Protein AF-0000000079299103 (afdb_homodimer)

Secondary structure (DSSP, 8-state):
----EEEEE----SSS-HHHHHHHHHHHHHHHHTT-EEEE--B-SHHHHHHHHHHHHTT-EEEEEEEGGGTTTSPBP-SSSEEEEESSHHHHHHHHHHT-SEEEE-S--HHHHHHHHHHHHHHHHT-TT-TT--EEEE-GGGTTHHHHHHHHHHHHTTSS-GGGGGG-EEESSHHHHHHHT-/----EEEEE----SSS-HHHHHHHHHHHHHHHHTT-EEEE--B-SHHHHHHHHHHHHTT-EEEEEEEGGGTTTSPBP-SSSEEEEESSHHHHHHHHHHT-SEEEE-S--HHHHHHHHHHHHHHHHT-TT-TT--EEEE-GGGTTHHHHHHHHHHHHTTSS-GGGGGG-EEESSHHHHHHHH-

pLDDT: mean 95.98, std 4.84, range [62.5, 98.94]

Structure (mmCIF, N/CA/C/O backbone):
data_AF-0000000079299103-model_v1
#
loop_
_entity.id
_entity.type
_entity.pdbx_description
1 polymer 'Family Rossman fold protein'
#
loop_
_atom_site.group_PDB
_atom_site.id
_atom_site.type_symbol
_atom_site.label_atom_id
_atom_site.label_alt_id
_atom_site.label_comp_id
_atom_site.label_asym_id
_atom_site.label_entity_id
_atom_site.label_seq_id
_atom_site.pdbx_PDB_ins_code
_atom_site.Cartn_x
_atom_site.Cartn_y
_atom_site.Cartn_z
_atom_site.occupancy
_atom_site.B_iso_or_equiv
_atom_site.auth_seq_id
_atom_site.auth_comp_id
_atom_site.auth_asym_id
_atom_site.auth_atom_id
_atom_site.pdbx_PDB_model_num
ATOM 1 N N . MET A 1 1 ? 16.078 -24.312 -10.008 1 62.5 1 MET A N 1
ATOM 2 C CA . MET A 1 1 ? 15.211 -23.172 -10.258 1 62.5 1 MET A CA 1
ATOM 3 C C . MET A 1 1 ? 15.539 -22.016 -9.312 1 62.5 1 MET A C 1
ATOM 5 O O . MET A 1 1 ? 15.672 -22.219 -8.109 1 62.5 1 MET A O 1
ATOM 9 N N . SER A 1 2 ? 15.711 -20.797 -9.961 1 78.25 2 SER A N 1
ATOM 10 C CA . SER A 1 2 ? 16.328 -19.75 -9.164 1 78.25 2 SER A CA 1
ATOM 11 C C . SER A 1 2 ? 15.398 -19.281 -8.055 1 78.25 2 SER A C 1
ATOM 13 O O . SER A 1 2 ? 15.828 -19.078 -6.918 1 78.25 2 SER A O 1
ATOM 15 N N . TYR A 1 3 ? 13.992 -19.297 -8.414 1 92.31 3 TYR A N 1
ATOM 16 C CA . TYR A 1 3 ? 13.016 -18.922 -7.395 1 92.31 3 TYR A CA 1
ATOM 17 C C . TYR A 1 3 ? 12 -20.031 -7.168 1 92.31 3 TYR A C 1
ATOM 19 O O . TYR A 1 3 ? 11.195 -20.328 -8.055 1 92.31 3 TYR A O 1
ATOM 27 N N . HIS A 1 4 ? 11.992 -20.641 -6.07 1 96.81 4 HIS A N 1
ATOM 28 C CA . HIS A 1 4 ? 11.148 -21.797 -5.797 1 96.81 4 HIS A CA 1
ATOM 29 C C . HIS A 1 4 ? 9.859 -21.375 -5.098 1 96.81 4 HIS A C 1
ATOM 31 O O . HIS A 1 4 ? 8.773 -21.828 -5.469 1 96.81 4 HIS A O 1
ATOM 37 N N . ASN A 1 5 ? 9.867 -20.578 -4.035 1 98.31 5 ASN A N 1
ATOM 38 C CA . ASN A 1 5 ? 8.695 -20.078 -3.33 1 98.31 5 ASN A CA 1
ATOM 39 C C . ASN A 1 5 ? 8.18 -18.781 -3.955 1 98.31 5 ASN A C 1
ATOM 41 O O . ASN A 1 5 ? 8.773 -17.719 -3.771 1 98.31 5 ASN A O 1
ATOM 45 N N . ILE A 1 6 ? 7.031 -18.875 -4.66 1 98.69 6 ILE A N 1
ATOM 46 C CA . ILE A 1 6 ? 6.488 -17.734 -5.387 1 98.69 6 ILE A CA 1
ATOM 47 C C . ILE A 1 6 ? 5.285 -17.156 -4.637 1 98.69 6 ILE A C 1
ATOM 49 O O . ILE A 1 6 ? 4.277 -17.844 -4.453 1 98.69 6 ILE A O 1
ATOM 53 N N . CYS A 1 7 ? 5.418 -15.953 -4.219 1 98.88 7 CYS A N 1
ATOM 54 C CA . CYS A 1 7 ? 4.297 -15.25 -3.613 1 98.88 7 CYS A CA 1
ATOM 55 C C . CYS A 1 7 ? 3.447 -14.555 -4.676 1 98.88 7 CYS A C 1
ATOM 57 O O . CYS A 1 7 ? 3.969 -13.812 -5.5 1 98.88 7 CYS A O 1
ATOM 59 N N . VAL A 1 8 ? 2.188 -14.812 -4.645 1 98.88 8 VAL A N 1
ATOM 60 C CA . VAL A 1 8 ? 1.305 -14.188 -5.629 1 98.88 8 VAL A CA 1
ATOM 61 C C . VAL A 1 8 ? 0.31 -13.273 -4.922 1 98.88 8 VAL A C 1
ATOM 63 O O . VAL A 1 8 ? -0.369 -13.688 -3.98 1 98.88 8 VAL A O 1
ATOM 66 N N . PHE A 1 9 ? 0.267 -12.039 -5.34 1 98.88 9 PHE A N 1
ATOM 67 C CA . PHE A 1 9 ? -0.767 -11.078 -4.973 1 98.88 9 PHE A CA 1
ATOM 68 C C . PHE A 1 9 ? -1.744 -10.867 -6.121 1 98.88 9 PHE A C 1
ATOM 70 O O . PHE A 1 9 ? -1.333 -10.586 -7.25 1 98.88 9 PHE A O 1
ATOM 77 N N . CYS A 1 10 ? -3.031 -11.016 -5.836 1 98.75 10 CYS A N 1
ATOM 78 C CA . CYS A 1 10 ? -4.02 -10.836 -6.895 1 98.75 10 CYS A CA 1
ATOM 79 C C . CYS A 1 10 ? -5.406 -10.594 -6.312 1 98.75 10 CYS A C 1
ATOM 81 O O . CYS A 1 10 ? -5.582 -10.602 -5.094 1 98.75 10 CYS A O 1
ATOM 83 N N . GLY A 1 11 ? -6.332 -10.336 -7.219 1 97.94 11 GLY A N 1
ATOM 84 C CA . GLY A 1 11 ? -7.648 -9.891 -6.793 1 97.94 11 GLY A CA 1
ATOM 85 C C . GLY A 1 11 ? -8.5 -11.008 -6.211 1 97.94 11 GLY A C 1
ATOM 86 O O . GLY A 1 11 ? -8.43 -12.148 -6.672 1 97.94 11 GLY A O 1
ATOM 87 N N . ALA A 1 12 ? -9.422 -10.625 -5.355 1 95.75 12 ALA A N 1
ATOM 88 C CA . ALA A 1 12 ? -10.344 -11.562 -4.719 1 95.75 12 ALA A CA 1
ATOM 89 C C . ALA A 1 12 ? -11.727 -11.492 -5.367 1 95.75 12 ALA A C 1
ATOM 91 O O . ALA A 1 12 ? -12.578 -12.352 -5.121 1 95.75 12 ALA A O 1
ATOM 92 N N . SER A 1 13 ? -11.93 -10.547 -6.211 1 96.38 13 SER A N 1
ATOM 93 C CA . SER A 1 13 ? -13.258 -10.312 -6.77 1 96.38 13 SER A CA 1
ATOM 94 C C . SER A 1 13 ? -13.672 -11.445 -7.703 1 96.38 13 SER A C 1
ATOM 96 O O . SER A 1 13 ? -12.867 -11.922 -8.508 1 96.38 13 SER A O 1
ATOM 98 N N . GLU A 1 14 ? -14.898 -11.812 -7.641 1 96.38 14 GLU A N 1
ATOM 99 C CA . GLU A 1 14 ? -15.461 -12.844 -8.508 1 96.38 14 GLU A CA 1
ATOM 100 C C . GLU A 1 14 ? -16.141 -12.227 -9.727 1 96.38 14 GLU A C 1
ATOM 102 O O . GLU A 1 14 ? -16.531 -12.945 -10.648 1 96.38 14 GLU A O 1
ATOM 107 N N . LEU A 1 15 ? -16.25 -10.945 -9.766 1 97.75 15 LEU A N 1
ATOM 108 C CA . LEU A 1 15 ? -17.062 -10.25 -10.75 1 97.75 15 LEU A CA 1
ATOM 109 C C . LEU A 1 15 ? -16.234 -9.828 -11.961 1 97.75 15 LEU A C 1
ATOM 111 O O . LEU A 1 15 ? -16.766 -9.234 -12.898 1 97.75 15 LEU A O 1
ATOM 115 N N . VAL A 1 16 ? -15.008 -10.219 -11.938 1 98.31 16 VAL A N 1
ATOM 116 C CA . VAL A 1 16 ? -14.086 -9.727 -12.953 1 98.31 16 VAL A CA 1
ATOM 117 C C . VAL A 1 16 ? -14.281 -10.5 -14.25 1 98.31 16 VAL A C 1
ATOM 119 O O . VAL A 1 16 ? -14.891 -11.57 -14.258 1 98.31 16 VAL A O 1
ATOM 122 N N . ASP A 1 17 ? -13.812 -9.961 -15.344 1 98.19 17 ASP A N 1
ATOM 123 C CA . ASP A 1 17 ? -13.898 -10.578 -16.672 1 98.19 17 ASP A CA 1
ATOM 124 C C . ASP A 1 17 ? -13.188 -11.93 -16.688 1 98.19 17 ASP A C 1
ATOM 126 O O . ASP A 1 17 ? -12.18 -12.117 -16.016 1 98.19 17 ASP A O 1
ATOM 130 N N . ASN A 1 18 ? -13.648 -12.844 -17.531 1 98.25 18 ASN A N 1
ATOM 131 C CA . ASN A 1 18 ? -13.102 -14.195 -17.641 1 98.25 18 ASN A CA 1
ATOM 132 C C . ASN A 1 18 ? -11.641 -14.18 -18.062 1 98.25 18 ASN A C 1
ATOM 134 O O . ASN A 1 18 ? -10.867 -15.062 -17.688 1 98.25 18 ASN A O 1
ATOM 138 N N . LYS A 1 19 ? -11.258 -13.18 -18.75 1 98.12 19 LYS A N 1
ATOM 139 C CA . LYS A 1 19 ? -9.875 -13.117 -19.219 1 98.12 19 LYS A CA 1
ATOM 140 C C . LYS A 1 19 ? -8.906 -13.078 -18.031 1 98.12 19 LYS A C 1
ATOM 142 O O . LYS A 1 19 ? -7.816 -13.656 -18.109 1 98.12 19 LYS A O 1
ATOM 147 N N . TYR A 1 20 ? -9.328 -12.398 -16.984 1 98.56 20 TYR A N 1
ATOM 148 C CA . TYR A 1 20 ? -8.477 -12.352 -15.797 1 98.56 20 TYR A CA 1
ATOM 149 C C . TYR A 1 20 ? -8.461 -13.695 -15.078 1 98.56 20 TYR A C 1
ATOM 151 O O . TYR A 1 20 ? -7.434 -14.117 -14.555 1 98.56 20 TYR A O 1
ATOM 159 N N . LYS A 1 21 ? -9.594 -14.32 -15.078 1 98.5 21 LYS A N 1
ATOM 160 C CA . LYS A 1 21 ? -9.703 -15.641 -14.477 1 98.5 21 LYS A CA 1
ATOM 161 C C . LYS A 1 21 ? -8.828 -16.656 -15.211 1 98.5 21 LYS A C 1
ATOM 163 O O . LYS A 1 21 ? -8.117 -17.438 -14.578 1 98.5 21 LYS A O 1
ATOM 168 N N . GLU A 1 22 ? -8.945 -16.594 -16.469 1 98.5 22 GLU A N 1
ATOM 169 C CA . GLU A 1 22 ? -8.125 -17.469 -17.297 1 98.5 22 GLU A CA 1
ATOM 170 C C . GLU A 1 22 ? -6.641 -17.203 -17.078 1 98.5 22 GLU A C 1
ATOM 172 O O . GLU A 1 22 ? -5.836 -18.141 -17.047 1 98.5 22 GLU A O 1
ATOM 177 N N . LEU A 1 23 ? -6.297 -15.977 -16.938 1 98.44 23 LEU A N 1
ATOM 178 C CA . LEU A 1 23 ? -4.918 -15.586 -16.672 1 98.44 23 LEU A CA 1
ATOM 179 C C . LEU A 1 23 ? -4.426 -16.219 -15.367 1 98.44 23 LEU A C 1
ATOM 181 O O . LEU A 1 23 ? -3.332 -16.781 -15.32 1 98.44 23 LEU A O 1
ATOM 185 N N . ALA A 1 24 ? -5.184 -16.078 -14.336 1 98.62 24 ALA A N 1
ATOM 186 C CA . ALA A 1 24 ? -4.824 -16.641 -13.039 1 98.62 24 ALA A CA 1
ATOM 187 C C . ALA A 1 24 ? -4.684 -18.156 -13.117 1 98.62 24 ALA A C 1
ATOM 189 O O . ALA A 1 24 ? -3.752 -18.734 -12.547 1 98.62 24 ALA A O 1
ATOM 190 N N . ALA A 1 25 ? -5.617 -18.797 -13.812 1 98.75 25 ALA A N 1
ATOM 191 C CA . ALA A 1 25 ? -5.57 -20.25 -13.977 1 98.75 25 ALA A CA 1
ATOM 192 C C . ALA A 1 25 ? -4.297 -20.672 -14.703 1 98.75 25 ALA A C 1
ATOM 194 O O . ALA A 1 25 ? -3.623 -21.609 -14.281 1 98.75 25 ALA A O 1
ATOM 195 N N . LYS A 1 26 ? -4.031 -19.984 -15.742 1 98.69 26 LYS A N 1
ATOM 196 C CA . LYS A 1 26 ? -2.85 -20.312 -16.531 1 98.69 26 LYS A CA 1
ATOM 197 C C . LYS A 1 26 ? -1.575 -20.156 -15.711 1 98.69 26 LYS A C 1
ATOM 199 O O . LYS A 1 26 ? -0.669 -20.984 -15.797 1 98.69 26 LYS A O 1
ATOM 204 N N . PHE A 1 27 ? -1.453 -19.062 -14.977 1 98.62 27 PHE A N 1
ATOM 205 C CA . PHE A 1 27 ? -0.26 -18.875 -14.164 1 98.62 27 PHE A CA 1
ATOM 206 C C . PHE A 1 27 ? -0.16 -19.938 -13.086 1 98.62 27 PHE A C 1
ATOM 208 O O . PHE A 1 27 ? 0.927 -20.453 -12.812 1 98.62 27 PHE A O 1
ATOM 215 N N . GLY A 1 28 ? -1.302 -20.234 -12.398 1 98.5 28 GLY A N 1
ATOM 216 C CA . GLY A 1 28 ? -1.312 -21.328 -11.453 1 98.5 28 GLY A CA 1
ATOM 217 C C . GLY A 1 28 ? -0.814 -22.641 -12.047 1 98.5 28 GLY A C 1
ATOM 218 O O . GLY A 1 28 ? -0.013 -23.344 -11.43 1 98.5 28 GLY A O 1
ATOM 219 N N . GLU A 1 29 ? -1.28 -22.953 -13.242 1 98.62 29 GLU A N 1
ATOM 220 C CA . GLU A 1 29 ? -0.842 -24.141 -13.953 1 98.62 29 GLU A CA 1
ATOM 221 C C . GLU A 1 29 ? 0.671 -24.141 -14.148 1 98.62 29 GLU A C 1
ATOM 223 O O . GLU A 1 29 ? 1.329 -25.172 -13.953 1 98.62 29 GLU A O 1
ATOM 228 N N . GLU A 1 30 ? 1.189 -23.016 -14.531 1 98 30 GLU A N 1
ATOM 229 C CA . GLU A 1 30 ? 2.625 -22.906 -14.773 1 98 30 GLU A CA 1
ATOM 230 C C . GLU A 1 30 ? 3.42 -23.109 -13.492 1 98 30 GLU A C 1
ATOM 232 O O . GLU A 1 30 ? 4.504 -23.703 -13.508 1 98 30 GLU A O 1
ATOM 237 N N . ILE A 1 31 ? 2.928 -22.594 -12.375 1 97.44 31 ILE A N 1
ATOM 238 C CA . ILE A 1 31 ? 3.58 -22.828 -11.094 1 97.44 31 ILE A CA 1
ATOM 239 C C . ILE A 1 31 ? 3.676 -24.328 -10.82 1 97.44 31 ILE A C 1
ATOM 241 O O . ILE A 1 31 ? 4.734 -24.828 -10.43 1 97.44 31 ILE A O 1
ATOM 245 N N . GLY A 1 32 ? 2.578 -25.031 -11.023 1 97.06 32 GLY A N 1
ATOM 246 C CA . GLY A 1 32 ? 2.557 -26.469 -10.836 1 97.06 32 GLY A CA 1
ATOM 247 C C . GLY A 1 32 ? 3.486 -27.203 -11.773 1 97.06 32 GLY A C 1
ATOM 248 O O . GLY A 1 32 ? 4.273 -28.047 -11.336 1 97.06 32 GLY A O 1
ATOM 249 N N . LYS A 1 33 ? 3.438 -26.844 -13 1 96.25 33 LYS A N 1
ATOM 250 C CA . LYS A 1 33 ? 4.227 -27.516 -14.031 1 96.25 33 LYS A CA 1
ATOM 251 C C . LYS A 1 33 ? 5.723 -27.359 -13.766 1 96.25 33 LYS A C 1
ATOM 253 O O . LYS A 1 33 ? 6.512 -28.25 -14.109 1 96.25 33 LYS A O 1
ATOM 258 N N . THR A 1 34 ? 6.082 -26.281 -13.141 1 95.19 34 THR A N 1
ATOM 259 C CA . THR A 1 34 ? 7.492 -26.016 -12.883 1 95.19 34 THR A CA 1
ATOM 260 C C . THR A 1 34 ? 7.879 -26.469 -11.477 1 95.19 34 THR A C 1
ATOM 262 O O . THR A 1 34 ? 8.977 -26.156 -11 1 95.19 34 THR A O 1
ATOM 265 N N . LYS A 1 35 ? 6.926 -27.125 -10.727 1 93.94 35 LYS A N 1
ATOM 266 C CA . LYS A 1 35 ? 7.137 -27.719 -9.406 1 93.94 35 LYS A CA 1
ATOM 267 C C . LYS A 1 35 ? 7.531 -26.656 -8.383 1 93.94 35 LYS A C 1
ATOM 269 O O . LYS A 1 35 ? 8.406 -26.891 -7.551 1 93.94 35 LYS A O 1
ATOM 274 N N . ARG A 1 36 ? 7.004 -25.547 -8.57 1 97.12 36 ARG A N 1
ATOM 275 C CA . ARG A 1 36 ? 7.215 -24.453 -7.613 1 97.12 36 ARG A CA 1
ATOM 276 C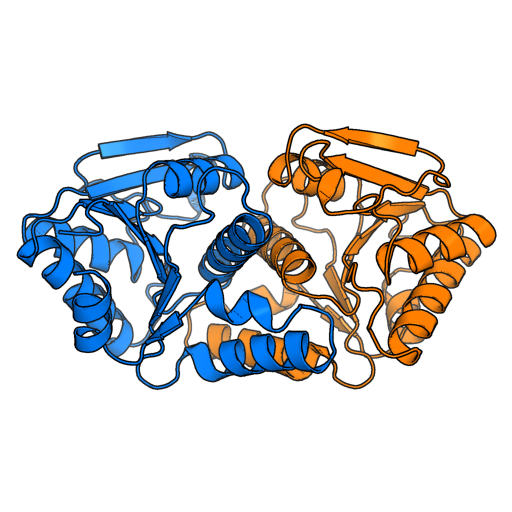 C . ARG A 1 36 ? 6.16 -24.484 -6.512 1 97.12 36 ARG A C 1
ATOM 278 O O . ARG A 1 36 ? 5.184 -25.234 -6.598 1 97.12 36 ARG A O 1
ATOM 285 N N . HIS A 1 37 ? 6.504 -23.703 -5.484 1 98.38 37 HIS A N 1
ATOM 286 C CA . HIS A 1 37 ? 5.637 -23.562 -4.316 1 98.38 37 HIS A CA 1
ATOM 287 C C . HIS A 1 37 ? 4.91 -22.219 -4.324 1 98.38 37 HIS A C 1
ATOM 289 O O . HIS A 1 37 ? 5.543 -21.172 -4.41 1 98.38 37 HIS A O 1
ATOM 295 N N . LEU A 1 38 ? 3.564 -22.328 -4.312 1 98.62 38 LEU A N 1
ATOM 296 C CA . LEU A 1 38 ? 2.764 -21.109 -4.285 1 98.62 38 LEU A CA 1
ATOM 297 C C . LEU A 1 38 ? 2.527 -20.641 -2.85 1 98.62 38 LEU A C 1
ATOM 299 O O . LEU A 1 38 ? 2.049 -21.422 -2.016 1 98.62 38 LEU A O 1
ATOM 303 N N . ILE A 1 39 ? 2.865 -19.422 -2.539 1 98.81 39 ILE A N 1
ATOM 304 C CA . ILE A 1 39 ? 2.527 -18.719 -1.309 1 98.81 39 ILE A CA 1
ATOM 305 C C . ILE A 1 39 ? 1.555 -17.578 -1.616 1 98.81 39 ILE A C 1
ATOM 307 O O . ILE A 1 39 ? 1.814 -16.75 -2.492 1 98.81 39 ILE A O 1
ATOM 311 N N . TYR A 1 40 ? 0.396 -17.547 -0.965 1 98.5 40 TYR A N 1
ATOM 312 C CA . TYR A 1 40 ? -0.569 -16.5 -1.23 1 98.5 40 TYR A CA 1
ATOM 313 C C . TYR A 1 40 ? -1.426 -16.219 -0.001 1 98.5 40 TYR A C 1
ATOM 315 O O . TYR A 1 40 ? -1.176 -16.766 1.074 1 98.5 40 TYR A O 1
ATOM 323 N N . GLY A 1 41 ? -2.371 -15.391 -0.161 1 97.12 41 GLY A N 1
ATOM 324 C CA . GLY A 1 41 ? -3.09 -14.867 0.991 1 97.12 41 GLY A CA 1
ATOM 325 C C . GLY A 1 41 ? -4.121 -15.836 1.54 1 97.12 41 GLY A C 1
ATOM 326 O O . GLY A 1 41 ? -4.754 -15.555 2.561 1 97.12 41 GLY A O 1
ATOM 327 N N . GLY A 1 42 ? -4.395 -16.875 0.867 1 97.19 42 GLY A N 1
ATOM 328 C CA . GLY A 1 42 ? -5.246 -17.938 1.405 1 97.19 42 GLY A CA 1
ATOM 329 C C . GLY A 1 42 ? -6.699 -17.797 0.987 1 97.19 42 GLY A C 1
ATOM 330 O O . GLY A 1 42 ? -7.527 -18.641 1.311 1 97.19 42 GLY A O 1
ATOM 331 N N . GLY A 1 43 ? -7.043 -16.781 0.306 1 95.25 43 GLY A N 1
ATOM 332 C CA . GLY A 1 43 ? -8.422 -16.562 -0.116 1 95.25 43 GLY A CA 1
ATOM 333 C C . GLY A 1 43 ? -8.883 -17.562 -1.162 1 95.25 43 GLY A C 1
ATOM 334 O O . GLY A 1 43 ? -8.109 -17.953 -2.039 1 95.25 43 GLY A O 1
ATOM 335 N N . GLY A 1 44 ? -10.164 -17.859 -1.083 1 95.56 44 GLY A N 1
ATOM 336 C CA . GLY A 1 44 ? -10.703 -18.859 -1.993 1 95.56 44 GLY A CA 1
ATOM 337 C C . GLY A 1 44 ? -11.539 -18.266 -3.105 1 95.56 44 GLY A C 1
ATOM 338 O O . GLY A 1 44 ? -12.078 -18.984 -3.945 1 95.56 44 GLY A O 1
ATOM 339 N N . SER A 1 45 ? -11.602 -17 -3.154 1 95.38 45 SER A N 1
ATOM 340 C CA . SER A 1 45 ? -12.445 -16.328 -4.137 1 95.38 45 SER A CA 1
ATOM 341 C C . SER A 1 45 ? -11.609 -15.633 -5.207 1 95.38 45 SER A C 1
ATOM 343 O O . SER A 1 45 ? -10.406 -15.414 -5.02 1 95.38 45 SER A O 1
ATOM 345 N N . GLY A 1 46 ? -12.234 -15.398 -6.379 1 97.12 46 GLY A N 1
ATOM 346 C CA . GLY A 1 46 ? -11.609 -14.609 -7.43 1 97.12 46 GLY A CA 1
ATOM 347 C C . GLY A 1 46 ? -10.344 -15.234 -7.973 1 97.12 46 GLY A C 1
ATOM 348 O O . GLY A 1 46 ? -10.258 -16.453 -8.102 1 97.12 46 GLY A O 1
ATOM 349 N N . LEU A 1 47 ? -9.422 -14.352 -8.336 1 98.38 47 LEU A N 1
ATOM 350 C CA . LEU A 1 47 ? -8.164 -14.844 -8.891 1 98.38 47 LEU A CA 1
ATOM 351 C C . LEU A 1 47 ? -7.371 -15.617 -7.844 1 98.38 47 LEU A C 1
ATOM 353 O O . LEU A 1 47 ? -6.66 -16.562 -8.18 1 98.38 47 LEU A O 1
ATOM 357 N N . MET A 1 48 ? -7.551 -15.227 -6.602 1 98 48 MET A N 1
ATOM 358 C CA . MET A 1 48 ? -6.852 -15.922 -5.527 1 98 48 MET A CA 1
ATOM 359 C C . MET A 1 48 ? -7.246 -17.391 -5.484 1 98 48 MET A C 1
ATOM 361 O O . MET A 1 48 ? -6.379 -18.266 -5.441 1 98 48 MET A O 1
ATOM 365 N N . GLY A 1 49 ? -8.562 -17.578 -5.488 1 97.75 49 GLY A N 1
ATOM 366 C CA . GLY A 1 49 ? -9.023 -18.953 -5.5 1 97.75 49 GLY A CA 1
ATOM 367 C C . GLY A 1 49 ? -8.609 -19.719 -6.75 1 97.75 49 GLY A C 1
ATOM 368 O O . GLY A 1 49 ? -8.211 -20.875 -6.672 1 97.75 49 GLY A O 1
ATOM 369 N N . ILE A 1 50 ? -8.625 -19.141 -7.828 1 98.25 50 ILE A N 1
ATOM 370 C CA . ILE A 1 50 ? -8.383 -19.766 -9.117 1 98.25 50 ILE A CA 1
ATOM 371 C C . ILE A 1 50 ? -6.906 -20.141 -9.242 1 98.25 50 ILE A C 1
ATOM 373 O O . ILE A 1 50 ? -6.566 -21.25 -9.648 1 98.25 50 ILE A O 1
ATOM 377 N N . VAL A 1 51 ? -6 -19.188 -8.898 1 98.56 51 VAL A N 1
ATOM 378 C CA . VAL A 1 51 ? -4.57 -19.438 -9.047 1 98.56 51 VAL A CA 1
ATOM 379 C C . VAL A 1 51 ? -4.148 -20.562 -8.102 1 98.56 51 VAL A C 1
ATOM 381 O O . VAL A 1 51 ? -3.348 -21.438 -8.469 1 98.56 51 VAL A O 1
ATOM 384 N N . SER A 1 52 ? -4.672 -20.562 -6.867 1 98.31 52 SER A N 1
ATOM 385 C CA . SER A 1 52 ? -4.309 -21.594 -5.902 1 98.31 52 SER A CA 1
ATOM 386 C C . SER A 1 52 ? -4.828 -22.953 -6.332 1 98.31 52 SER A C 1
ATOM 388 O O . SER A 1 52 ? -4.105 -23.953 -6.254 1 98.31 52 SER A O 1
ATOM 390 N N . LYS A 1 53 ? -6.055 -23.016 -6.777 1 97.94 53 LYS A N 1
ATOM 391 C CA . LYS A 1 53 ? -6.641 -24.266 -7.242 1 97.94 53 LYS A CA 1
ATOM 392 C C . LYS A 1 53 ? -5.871 -24.828 -8.438 1 97.94 53 LYS A C 1
ATOM 394 O O . LYS A 1 53 ? -5.531 -26.016 -8.461 1 97.94 53 LYS A O 1
ATOM 399 N N . SER A 1 54 ? -5.695 -23.969 -9.406 1 98.5 54 SER A N 1
ATOM 400 C CA . SER A 1 54 ? -4.992 -24.375 -10.617 1 98.5 54 SER A CA 1
ATOM 401 C C . SER A 1 54 ? -3.58 -24.859 -10.305 1 98.5 54 SER A C 1
ATOM 403 O O . SER A 1 54 ? -3.115 -25.859 -10.867 1 98.5 54 SER A O 1
ATOM 405 N N . ALA A 1 55 ? -2.889 -24.125 -9.438 1 98.44 55 ALA A N 1
ATOM 406 C CA . ALA A 1 55 ? -1.55 -24.547 -9.023 1 98.44 55 ALA A CA 1
ATOM 407 C C . ALA A 1 55 ? -1.575 -25.938 -8.391 1 98.44 55 ALA A C 1
ATOM 409 O O . ALA A 1 55 ? -0.792 -26.812 -8.758 1 98.44 55 ALA A O 1
ATOM 410 N N . LYS A 1 56 ? -2.453 -26.156 -7.52 1 97.75 56 LYS A N 1
ATOM 411 C CA . LYS A 1 56 ? -2.561 -27.422 -6.805 1 97.75 56 LYS A CA 1
ATOM 412 C C . LYS A 1 56 ? -2.871 -28.562 -7.766 1 97.75 56 LYS A C 1
ATOM 414 O O . LYS A 1 56 ? -2.219 -29.609 -7.727 1 97.75 56 LYS A O 1
ATOM 419 N N . GLU A 1 57 ? -3.803 -28.328 -8.539 1 97.69 57 GLU A N 1
ATOM 420 C CA . GLU A 1 57 ? -4.219 -29.344 -9.5 1 97.69 57 GLU A CA 1
ATOM 421 C C . GLU A 1 57 ? -3.084 -29.703 -10.461 1 97.69 57 GLU A C 1
ATOM 423 O O . GLU A 1 57 ? -3.059 -30.797 -11.031 1 97.69 57 GLU A O 1
ATOM 428 N N . SER A 1 58 ? -2.217 -28.766 -10.625 1 98.12 58 SER A N 1
ATOM 429 C CA . SER A 1 58 ? -1.11 -28.969 -11.555 1 98.12 58 SER A CA 1
ATOM 430 C C . SER A 1 58 ? 0.133 -29.484 -10.828 1 98.12 58 SER A C 1
ATOM 432 O O . SER A 1 58 ? 1.217 -29.547 -11.414 1 98.12 58 SER A O 1
ATOM 434 N N . GLY A 1 59 ? 0.027 -29.703 -9.492 1 97.12 59 GLY A N 1
ATOM 435 C CA . GLY A 1 59 ? 1.073 -30.438 -8.797 1 97.12 59 GLY A CA 1
ATOM 436 C C . GLY A 1 59 ? 1.884 -29.578 -7.855 1 97.12 59 GLY A C 1
ATOM 437 O O . GLY A 1 59 ? 2.838 -30.047 -7.234 1 97.12 59 GLY A O 1
ATOM 438 N N . ALA A 1 60 ? 1.536 -28.344 -7.711 1 98 60 ALA A N 1
ATOM 439 C CA . ALA A 1 60 ? 2.291 -27.453 -6.832 1 98 60 ALA A CA 1
ATOM 440 C C . ALA A 1 60 ? 1.88 -27.656 -5.375 1 98 60 ALA A C 1
ATOM 442 O O . ALA A 1 60 ? 0.73 -27.984 -5.086 1 98 60 ALA A O 1
ATOM 443 N N . ARG A 1 61 ? 2.857 -27.422 -4.492 1 98.19 61 ARG A N 1
ATOM 444 C CA . ARG A 1 61 ? 2.484 -27.156 -3.107 1 98.19 61 ARG A CA 1
ATOM 445 C C . ARG A 1 61 ? 1.922 -25.75 -2.947 1 98.19 61 ARG A C 1
ATOM 447 O O . ARG A 1 61 ? 2.434 -24.797 -3.545 1 98.19 61 ARG A O 1
ATOM 454 N N . VAL A 1 62 ? 0.861 -25.625 -2.135 1 98.56 62 VAL A N 1
ATOM 455 C CA . VAL A 1 62 ? 0.206 -24.344 -1.957 1 98.56 62 VAL A CA 1
ATOM 456 C C . VAL A 1 62 ? 0.096 -24.016 -0.468 1 98.56 62 VAL A C 1
ATOM 458 O O . VAL A 1 62 ? -0.434 -24.812 0.309 1 98.56 62 VAL A O 1
ATOM 461 N N . THR A 1 63 ? 0.64 -22.875 -0.062 1 98.69 63 THR A N 1
ATOM 462 C CA . THR A 1 63 ? 0.526 -22.344 1.295 1 98.69 63 THR A CA 1
ATOM 463 C C . THR A 1 63 ? -0.265 -21.047 1.306 1 98.69 63 THR A C 1
ATOM 465 O O . THR A 1 63 ? 0.076 -20.094 0.592 1 98.69 63 THR A O 1
ATOM 468 N N . GLY A 1 64 ? -1.325 -21.062 2.051 1 98.12 64 GLY A N 1
ATOM 469 C CA . GLY A 1 64 ? -2.094 -19.859 2.295 1 98.12 64 GLY A CA 1
ATOM 470 C C . GLY A 1 64 ? -1.848 -19.266 3.67 1 98.12 64 GLY A C 1
ATOM 471 O O . GLY A 1 64 ? -1.71 -19.984 4.652 1 98.12 64 GLY A O 1
ATOM 472 N N . ILE A 1 65 ? -1.711 -17.984 3.725 1 98 65 ILE A N 1
ATOM 473 C CA . ILE A 1 65 ? -1.597 -17.25 4.984 1 98 65 ILE A CA 1
ATOM 474 C C . ILE A 1 65 ? -2.83 -16.375 5.188 1 98 65 ILE A C 1
ATOM 476 O O . ILE A 1 65 ? -3.068 -15.445 4.422 1 98 65 ILE A O 1
ATOM 480 N N . PHE A 1 66 ? -3.539 -16.656 6.238 1 96.25 66 PHE A N 1
ATOM 481 C CA . PHE A 1 66 ? -4.879 -16.078 6.348 1 96.25 66 PHE A CA 1
ATOM 482 C C . PHE A 1 66 ? -5.09 -15.453 7.719 1 96.25 66 PHE A C 1
ATOM 484 O O . PHE A 1 66 ? -4.891 -16.109 8.742 1 96.25 66 PHE A O 1
ATOM 491 N N . PRO A 1 67 ? -5.461 -14.164 7.676 1 92.81 67 PRO A N 1
ATOM 492 C CA . PRO A 1 67 ? -5.852 -13.555 8.953 1 92.81 67 PRO A CA 1
ATOM 493 C C . PRO A 1 67 ? -7.293 -13.875 9.336 1 92.81 67 PRO A C 1
ATOM 495 O O . PRO A 1 67 ? -8.227 -13.523 8.609 1 92.81 67 PRO A O 1
ATOM 498 N N . LYS A 1 68 ? -7.539 -14.297 10.484 1 86.81 68 LYS A N 1
ATOM 499 C CA . LYS A 1 68 ? -8.867 -14.727 10.93 1 86.81 68 LYS A CA 1
ATOM 500 C C . LYS A 1 68 ? -9.828 -13.539 10.984 1 86.81 68 LYS A C 1
ATOM 502 O O . LYS A 1 68 ? -11.039 -13.711 10.789 1 86.81 68 LYS A O 1
ATOM 507 N N . ILE A 1 69 ? -9.344 -12.398 11.062 1 82.81 69 ILE A N 1
ATOM 508 C CA . ILE A 1 69 ? -10.164 -11.211 11.273 1 82.81 69 ILE A CA 1
ATOM 509 C C . ILE A 1 69 ? -10.922 -10.875 9.992 1 82.81 69 ILE A C 1
ATOM 511 O O . ILE A 1 69 ? -11.898 -10.125 10.023 1 82.81 69 ILE A O 1
ATOM 515 N N . ILE A 1 70 ? -10.477 -11.5 8.867 1 83.5 70 ILE A N 1
ATOM 516 C CA . ILE A 1 70 ? -11.141 -11.141 7.617 1 83.5 70 ILE A CA 1
ATOM 517 C C . ILE A 1 70 ? -12 -12.305 7.133 1 83.5 70 ILE A C 1
ATOM 519 O O . ILE A 1 70 ? -12.344 -12.383 5.953 1 83.5 70 ILE A O 1
ATOM 523 N N . GLU A 1 71 ? -12.32 -13.188 7.934 1 79.75 71 GLU A N 1
ATOM 524 C CA . GLU A 1 71 ? -13.062 -14.383 7.543 1 79.75 71 GLU A CA 1
ATOM 525 C C . GLU A 1 71 ? -14.461 -14.031 7.055 1 79.75 71 GLU A C 1
ATOM 527 O O . GLU A 1 71 ? -15.047 -14.758 6.25 1 79.75 71 GLU A O 1
ATOM 532 N N . LYS A 1 72 ? -15.016 -12.898 7.598 1 77.69 72 LYS A N 1
ATOM 533 C CA . LYS A 1 72 ? -16.359 -12.5 7.215 1 77.69 72 LYS A CA 1
ATOM 534 C C . LYS A 1 72 ? -16.375 -11.898 5.812 1 77.69 72 LYS A C 1
ATOM 536 O O . LYS A 1 72 ? -17.422 -11.883 5.148 1 77.69 72 LYS A O 1
ATOM 541 N N . VAL A 1 73 ? -15.234 -11.484 5.332 1 78.75 73 VAL A N 1
ATOM 542 C CA . VAL A 1 73 ? -15.18 -10.727 4.086 1 78.75 73 VAL A CA 1
ATOM 543 C C . VAL A 1 73 ? -14.547 -11.586 2.988 1 78.75 73 VAL A C 1
ATOM 545 O O . VAL A 1 73 ? -14.992 -11.555 1.838 1 78.75 73 VAL A O 1
ATOM 548 N N . GLU A 1 74 ? -13.516 -12.258 3.336 1 83.88 74 GLU A N 1
ATOM 549 C CA . GLU A 1 74 ? -12.797 -13.109 2.385 1 83.88 74 GLU A CA 1
ATOM 550 C C . GLU A 1 74 ? -13.031 -14.586 2.676 1 83.88 74 GLU A C 1
ATOM 552 O O . GLU A 1 74 ? -12.836 -15.039 3.805 1 83.88 74 GLU A O 1
ATOM 557 N N . LEU A 1 75 ? -13.391 -15.328 1.605 1 86.12 75 LEU A N 1
ATOM 558 C CA . LEU A 1 75 ? -13.617 -16.766 1.75 1 86.12 75 LEU A CA 1
ATOM 559 C C . LEU A 1 75 ? -12.297 -17.516 1.824 1 86.12 75 LEU A C 1
ATOM 561 O O . LEU A 1 75 ? -11.383 -17.25 1.037 1 86.12 75 LEU A O 1
ATOM 565 N N . LEU A 1 76 ? -12.25 -18.312 2.773 1 88.88 76 LEU A N 1
ATOM 566 C CA . LEU A 1 76 ? -11.07 -19.141 2.965 1 88.88 76 LEU A CA 1
ATOM 567 C C . LEU A 1 76 ? -11.031 -20.281 1.945 1 88.88 76 LEU A C 1
ATOM 569 O O . LEU A 1 76 ? -12.062 -20.875 1.631 1 88.88 76 LEU A O 1
ATOM 573 N N . SER A 1 77 ? -9.805 -20.469 1.448 1 87 77 SER A N 1
ATOM 574 C CA . SER A 1 77 ? -9.617 -21.641 0.617 1 87 77 SER A CA 1
ATOM 575 C C . SER A 1 77 ? -9.25 -22.859 1.461 1 87 77 SER A C 1
ATOM 577 O O . SER A 1 77 ? -8.188 -22.891 2.086 1 87 77 SER A O 1
ATOM 579 N N . TRP A 1 78 ? -10 -23.922 1.323 1 83.38 78 TRP A N 1
ATOM 580 C CA . TRP A 1 78 ? -9.75 -25.109 2.141 1 83.38 78 TRP A CA 1
ATOM 581 C C . TRP A 1 78 ? -9 -26.172 1.344 1 83.38 78 TRP A C 1
ATOM 583 O O . TRP A 1 78 ? -8.609 -27.203 1.89 1 83.38 78 TRP A O 1
ATOM 593 N N . GLU A 1 79 ? -8.742 -25.859 0.118 1 86.69 79 GLU A N 1
ATOM 594 C CA . GLU A 1 79 ? -8.078 -26.844 -0.733 1 86.69 79 GLU A CA 1
ATOM 595 C C . GLU A 1 79 ? -6.625 -26.469 -0.989 1 86.69 79 GLU A C 1
ATOM 597 O O . GLU A 1 79 ? -6.199 -26.359 -2.141 1 86.69 79 GLU A O 1
ATOM 602 N N . VAL A 1 80 ? -5.91 -26.188 0.078 1 94.81 80 VAL A N 1
ATOM 603 C CA . VAL A 1 80 ? -4.484 -25.875 -0.006 1 94.81 80 VAL A CA 1
ATOM 604 C C . VAL A 1 80 ? -3.691 -26.875 0.838 1 94.81 80 VAL A C 1
ATOM 606 O O . VAL A 1 80 ? -4.266 -27.609 1.631 1 94.81 80 VAL A O 1
ATOM 609 N N . ASP A 1 81 ? -2.445 -26.938 0.68 1 97.56 81 ASP A N 1
ATOM 610 C CA . ASP A 1 81 ? -1.606 -27.906 1.392 1 97.56 81 ASP A CA 1
ATOM 611 C C . ASP A 1 81 ? -1.332 -27.438 2.82 1 97.56 81 ASP A C 1
ATOM 613 O O . ASP A 1 81 ? -1.188 -28.266 3.729 1 97.56 81 ASP A O 1
ATOM 617 N N . GLU A 1 82 ? -1.139 -26.188 3.006 1 97.31 82 GLU A N 1
ATOM 618 C CA . GLU A 1 82 ? -0.886 -25.578 4.309 1 97.31 82 GLU A CA 1
ATOM 619 C C . GLU A 1 82 ? -1.625 -24.25 4.449 1 97.31 82 GLU A C 1
ATOM 621 O O . GLU A 1 82 ? -1.581 -23.422 3.551 1 97.31 82 GLU A O 1
ATOM 626 N N . LEU A 1 83 ? -2.326 -24.188 5.488 1 95.88 83 LEU A N 1
ATOM 627 C CA . LEU A 1 83 ? -2.988 -22.938 5.848 1 95.88 83 LEU A CA 1
ATOM 628 C C . LEU A 1 83 ? -2.445 -22.391 7.164 1 95.88 83 LEU A C 1
ATOM 630 O O . LEU A 1 83 ? -2.557 -23.047 8.203 1 95.88 83 LEU A O 1
ATOM 634 N N . ILE A 1 84 ? -1.853 -21.25 7.109 1 97.31 84 ILE A N 1
ATOM 635 C CA . ILE A 1 84 ? -1.281 -20.609 8.289 1 97.31 84 ILE A CA 1
ATOM 636 C C . ILE A 1 84 ? -2.178 -19.453 8.734 1 97.31 84 ILE A C 1
ATOM 638 O O . ILE A 1 84 ? -2.367 -18.484 8 1 97.31 84 ILE A O 1
ATOM 642 N N . PHE A 1 85 ? -2.68 -19.562 9.906 1 96.31 85 PHE A N 1
ATOM 643 C CA . PHE A 1 85 ? -3.508 -18.5 10.461 1 96.31 85 PHE A CA 1
ATOM 644 C C . PHE A 1 85 ? -2.65 -17.484 11.195 1 96.31 85 PHE A C 1
ATOM 646 O O . PHE A 1 85 ? -1.717 -17.844 11.914 1 96.31 85 PHE A O 1
ATOM 653 N N . VAL A 1 86 ? -2.947 -16.188 10.922 1 96.06 86 VAL A N 1
ATOM 654 C CA . VAL A 1 86 ? -2.227 -15.109 11.594 1 96.06 86 VAL A CA 1
ATOM 655 C C . VAL A 1 86 ? -3.221 -14.109 12.18 1 96.06 86 VAL A C 1
ATOM 657 O O . VAL A 1 86 ? -4.43 -14.227 11.969 1 96.06 86 VAL A O 1
ATOM 660 N N . ASP A 1 87 ? -2.729 -13.094 12.844 1 92 87 ASP A N 1
ATOM 661 C CA . ASP A 1 87 ? -3.58 -12.25 13.68 1 92 87 ASP A CA 1
ATOM 662 C C . ASP A 1 87 ? -4.215 -11.133 12.852 1 92 87 ASP A C 1
ATOM 664 O O . ASP A 1 87 ? -5.32 -10.68 13.156 1 92 87 ASP A O 1
ATOM 668 N N . ASN A 1 88 ? -3.459 -10.633 11.906 1 92.44 88 ASN A N 1
ATOM 669 C CA . ASN A 1 88 ? -3.941 -9.469 11.172 1 92.44 88 ASN A CA 1
ATOM 670 C C . ASN A 1 88 ? -3.287 -9.367 9.797 1 92.44 88 ASN A C 1
ATOM 672 O O . ASN A 1 88 ? -2.463 -10.203 9.43 1 92.44 88 ASN A O 1
ATOM 676 N N . LEU A 1 89 ? -3.707 -8.352 9.055 1 93.81 89 LEU A N 1
ATOM 677 C CA . LEU A 1 89 ? -3.27 -8.18 7.672 1 93.81 89 LEU A CA 1
ATOM 678 C C . LEU A 1 89 ? -1.781 -7.852 7.613 1 93.81 89 LEU A C 1
ATOM 680 O O . LEU A 1 89 ? -1.099 -8.219 6.652 1 93.81 89 LEU A O 1
ATOM 684 N N . PHE A 1 90 ? -1.268 -7.203 8.664 1 92.44 90 PHE A N 1
ATOM 685 C CA . PHE A 1 90 ? 0.143 -6.836 8.711 1 92.44 90 PHE A CA 1
ATOM 686 C C . PHE A 1 90 ? 1.021 -8.078 8.844 1 92.44 90 PHE A C 1
ATOM 688 O O . PHE A 1 90 ? 1.979 -8.242 8.086 1 92.44 90 PHE A O 1
ATOM 695 N N . ILE A 1 91 ? 0.663 -8.906 9.711 1 94.19 91 ILE A N 1
ATOM 696 C CA . ILE A 1 91 ? 1.417 -10.133 9.93 1 94.19 91 ILE A CA 1
ATOM 697 C C . ILE A 1 91 ? 1.258 -11.062 8.727 1 94.19 91 ILE A C 1
ATOM 699 O O . ILE A 1 91 ? 2.197 -11.758 8.344 1 94.19 91 ILE A O 1
ATOM 703 N N . ARG A 1 92 ? 0.087 -11.039 8.117 1 96.56 92 ARG A N 1
ATOM 704 C CA . ARG A 1 92 ? -0.111 -11.805 6.891 1 96.56 92 ARG A CA 1
ATOM 705 C C . ARG A 1 92 ? 0.927 -11.43 5.836 1 96.56 92 ARG A C 1
ATOM 707 O O . ARG A 1 92 ? 1.606 -12.305 5.293 1 96.56 92 ARG A O 1
ATOM 714 N N . LYS A 1 93 ? 1.05 -10.156 5.578 1 97.12 93 LYS A N 1
ATOM 715 C CA . LYS A 1 93 ? 2.006 -9.688 4.574 1 97.12 93 LYS A CA 1
ATOM 716 C C . LYS A 1 93 ? 3.436 -10.039 4.973 1 97.12 93 LYS A C 1
ATOM 718 O O . LYS A 1 93 ? 4.223 -10.508 4.145 1 97.12 93 LYS A O 1
ATOM 723 N N . GLU A 1 94 ? 3.715 -9.828 6.227 1 95.31 94 GLU A N 1
ATOM 724 C CA . GLU A 1 94 ? 5.059 -10.125 6.715 1 95.31 94 GLU A CA 1
ATOM 725 C C . GLU A 1 94 ? 5.414 -11.594 6.5 1 95.31 94 GLU A C 1
ATOM 727 O O . GLU A 1 94 ? 6.516 -11.914 6.051 1 95.31 94 GLU A O 1
ATOM 732 N N . ARG A 1 95 ? 4.504 -12.492 6.84 1 97.12 95 ARG A N 1
ATOM 733 C CA . ARG A 1 95 ? 4.73 -13.93 6.707 1 97.12 95 ARG A CA 1
ATOM 734 C C . ARG A 1 95 ? 4.871 -14.328 5.238 1 97.12 95 ARG A C 1
ATOM 736 O O . ARG A 1 95 ? 5.711 -15.164 4.895 1 97.12 95 ARG A O 1
ATOM 743 N N . MET A 1 96 ? 4.062 -13.75 4.414 1 98.31 96 MET A N 1
ATOM 744 C CA . MET A 1 96 ? 4.145 -14.031 2.984 1 98.31 96 MET A CA 1
ATOM 745 C C . MET A 1 96 ? 5.5 -13.609 2.426 1 98.31 96 MET A C 1
ATOM 747 O O . MET A 1 96 ? 6.121 -14.352 1.662 1 98.31 96 MET A O 1
ATOM 751 N N . LEU A 1 97 ? 5.934 -12.445 2.854 1 97.75 97 LEU A N 1
ATOM 752 C CA . LEU A 1 97 ? 7.227 -11.945 2.393 1 97.75 97 LEU A CA 1
ATOM 753 C C . LEU A 1 97 ? 8.352 -12.859 2.857 1 97.75 97 LEU A C 1
ATOM 755 O O . LEU A 1 97 ? 9.242 -13.203 2.074 1 97.75 97 LEU A O 1
ATOM 759 N N . LYS A 1 98 ? 8.297 -13.289 4.098 1 96.81 98 LYS A N 1
ATOM 760 C CA . LYS A 1 98 ? 9.352 -14.109 4.695 1 96.81 98 LYS A CA 1
ATOM 761 C C . LYS A 1 98 ? 9.43 -15.477 4.027 1 96.81 98 LYS A C 1
ATOM 763 O O . LYS A 1 98 ? 10.516 -16.047 3.893 1 96.81 98 LYS A O 1
ATOM 768 N N . LYS A 1 99 ? 8.359 -15.969 3.535 1 97.75 99 LYS A N 1
ATOM 769 C CA . LYS A 1 99 ? 8.281 -17.328 3.025 1 97.75 99 LYS A CA 1
ATOM 770 C C . LYS A 1 99 ? 8.586 -17.375 1.531 1 97.75 99 LYS A C 1
ATOM 772 O O . LYS A 1 99 ? 8.633 -18.453 0.934 1 97.75 99 LYS A O 1
ATOM 777 N N . SER A 1 100 ? 8.891 -16.281 0.93 1 98.19 100 SER A N 1
ATOM 778 C CA . SER A 1 100 ? 8.906 -16.25 -0.529 1 98.19 100 SER A CA 1
ATOM 779 C C . SER A 1 100 ? 10.289 -15.867 -1.056 1 98.19 100 SER A C 1
ATOM 781 O O . SER A 1 100 ? 11.055 -15.188 -0.367 1 98.19 100 SER A O 1
ATOM 783 N N . ASP A 1 101 ? 10.547 -16.297 -2.27 1 97.56 101 ASP A N 1
ATOM 784 C CA . ASP A 1 101 ? 11.781 -15.969 -2.98 1 97.56 101 ASP A CA 1
ATOM 785 C C . ASP A 1 101 ? 11.539 -14.859 -4.008 1 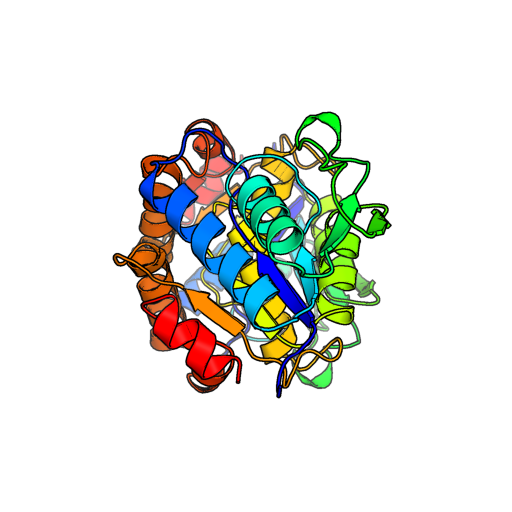97.56 101 ASP A C 1
ATOM 787 O O . ASP A 1 101 ? 12.469 -14.148 -4.391 1 97.56 101 ASP A O 1
ATOM 791 N N . ALA A 1 102 ? 10.344 -14.812 -4.461 1 98.5 102 ALA A N 1
ATOM 792 C CA . ALA A 1 102 ? 9.93 -13.867 -5.492 1 98.5 102 ALA A CA 1
ATOM 793 C C . ALA A 1 102 ? 8.461 -13.492 -5.34 1 98.5 102 ALA A C 1
ATOM 795 O O . ALA A 1 102 ? 7.688 -14.219 -4.715 1 98.5 102 ALA A O 1
ATOM 796 N N . PHE A 1 103 ? 8.117 -12.375 -5.891 1 98.81 103 PHE A N 1
ATOM 797 C CA . PHE A 1 103 ? 6.758 -11.852 -5.789 1 98.81 103 PHE A CA 1
ATOM 798 C C . PHE A 1 103 ? 6.18 -11.578 -7.172 1 98.81 103 PHE A C 1
ATOM 800 O O . PHE A 1 103 ? 6.859 -11.023 -8.031 1 98.81 103 PHE A O 1
ATOM 807 N N . VAL A 1 104 ? 4.977 -12 -7.34 1 98.94 104 VAL A N 1
ATOM 808 C CA . VAL A 1 104 ? 4.262 -11.773 -8.594 1 98.94 104 VAL A CA 1
ATOM 809 C C . VAL A 1 104 ? 2.945 -11.055 -8.312 1 98.94 104 VAL A C 1
ATOM 811 O O . VAL A 1 104 ? 2.146 -11.5 -7.488 1 98.94 104 VAL A O 1
ATOM 814 N N . ILE A 1 105 ? 2.76 -10 -9.031 1 98.94 105 ILE A N 1
ATOM 815 C CA . ILE A 1 105 ? 1.53 -9.219 -8.945 1 98.94 105 ILE A CA 1
ATOM 816 C C . ILE A 1 105 ? 0.665 -9.484 -10.172 1 98.94 105 ILE A C 1
ATOM 818 O O . ILE A 1 105 ? 1.023 -9.086 -11.289 1 98.94 105 ILE A O 1
ATOM 822 N N . LEU A 1 106 ? -0.385 -10.164 -9.992 1 98.94 106 LEU A N 1
ATOM 823 C CA . LEU A 1 106 ? -1.42 -10.297 -11.016 1 98.94 106 LEU A CA 1
ATOM 824 C C . LEU A 1 106 ? -2.449 -9.18 -10.883 1 98.94 106 LEU A C 1
ATOM 826 O O . LEU A 1 106 ? -2.41 -8.398 -9.93 1 98.94 106 LEU A O 1
ATOM 830 N N . PRO A 1 107 ? -3.385 -9.047 -11.883 1 98.81 107 PRO A N 1
ATOM 831 C CA . PRO A 1 107 ? -4.434 -8.039 -11.734 1 98.81 107 PRO A CA 1
ATOM 832 C C . PRO A 1 107 ? -5.18 -8.156 -10.406 1 98.81 107 PRO A C 1
ATOM 834 O O . PRO A 1 107 ? -5.422 -9.266 -9.93 1 98.81 107 PRO A O 1
ATOM 837 N N . GLY A 1 108 ? -5.508 -7.047 -9.844 1 98.69 108 GLY A N 1
ATOM 838 C CA . GLY A 1 108 ? -6.145 -7.012 -8.539 1 98.69 108 GLY A CA 1
ATOM 839 C C . GLY A 1 108 ? -6.641 -5.629 -8.156 1 98.69 108 GLY A C 1
ATOM 840 O O . GLY A 1 108 ? -6.773 -4.75 -9.008 1 98.69 108 GLY A O 1
ATOM 841 N N . GLY A 1 109 ? -7.047 -5.531 -6.902 1 98.31 109 GLY A N 1
ATOM 842 C CA . GLY A 1 109 ? -7.625 -4.293 -6.402 1 98.31 109 GLY A CA 1
ATOM 843 C C . GLY A 1 109 ? -6.758 -3.605 -5.367 1 98.31 109 GLY A C 1
ATOM 844 O O . GLY A 1 109 ? -5.531 -3.6 -5.48 1 98.31 109 GLY A O 1
ATOM 845 N N . PHE A 1 110 ? -7.414 -3.002 -4.398 1 98.19 110 PHE A N 1
ATOM 846 C CA . PHE A 1 110 ? -6.746 -2.195 -3.387 1 98.19 110 PHE A CA 1
ATOM 847 C C . PHE A 1 110 ? -5.902 -3.072 -2.467 1 98.19 110 PHE A C 1
ATOM 849 O O . PHE A 1 110 ? -4.812 -2.678 -2.053 1 98.19 110 PHE A O 1
ATOM 856 N N . GLY A 1 111 ? -6.371 -4.246 -2.16 1 97.44 111 GLY A N 1
ATOM 857 C CA . GLY A 1 111 ? -5.57 -5.176 -1.376 1 97.44 111 GLY A CA 1
ATOM 858 C C . GLY A 1 111 ? -4.285 -5.586 -2.07 1 97.44 111 GLY A C 1
ATOM 859 O O . GLY A 1 111 ? -3.23 -5.66 -1.439 1 97.44 111 GLY A O 1
ATOM 860 N N . THR A 1 112 ? -4.379 -5.855 -3.348 1 98.75 112 THR A N 1
ATOM 861 C CA . THR A 1 112 ? -3.211 -6.215 -4.145 1 98.75 112 THR A CA 1
ATOM 862 C C . THR A 1 112 ? -2.203 -5.07 -4.176 1 98.75 112 THR A C 1
ATOM 864 O O . THR A 1 112 ? -1.002 -5.289 -4.004 1 98.75 112 THR A O 1
ATOM 867 N N . LEU A 1 113 ? -2.725 -3.889 -4.328 1 98.88 113 LEU A N 1
ATOM 868 C CA . LEU A 1 113 ? -1.869 -2.707 -4.359 1 98.88 113 LEU A CA 1
ATOM 869 C C . LEU A 1 113 ? -1.225 -2.467 -2.998 1 98.88 113 LEU A C 1
ATOM 871 O O . LEU A 1 113 ? -0.062 -2.064 -2.918 1 98.88 113 LEU A O 1
ATOM 875 N N . ASP A 1 114 ? -1.988 -2.676 -1.94 1 98.5 114 ASP A N 1
ATOM 876 C CA . ASP A 1 114 ? -1.435 -2.598 -0.591 1 98.5 114 ASP A CA 1
ATOM 877 C C . ASP A 1 114 ? -0.244 -3.541 -0.432 1 98.5 114 ASP A C 1
ATOM 879 O O . ASP A 1 114 ? 0.804 -3.145 0.081 1 98.5 114 ASP A O 1
ATOM 883 N N . GLU A 1 115 ? -0.353 -4.762 -0.913 1 98.62 115 GLU A N 1
ATOM 884 C CA . GLU A 1 115 ? 0.709 -5.762 -0.854 1 98.62 115 GLU A CA 1
ATOM 885 C C . GLU A 1 115 ? 1.895 -5.355 -1.727 1 98.62 115 GLU A C 1
ATOM 887 O O . GLU A 1 115 ? 3.049 -5.477 -1.309 1 98.62 115 GLU A O 1
ATOM 892 N N . LEU A 1 116 ? 1.624 -4.84 -2.881 1 98.81 116 LEU A N 1
ATOM 893 C CA . LEU A 1 116 ? 2.664 -4.41 -3.809 1 98.81 116 LEU A CA 1
ATOM 894 C C . LEU A 1 116 ? 3.516 -3.303 -3.197 1 98.81 116 LEU A C 1
ATOM 896 O O . LEU A 1 116 ? 4.742 -3.404 -3.166 1 98.81 116 LEU A O 1
ATOM 900 N N . PHE A 1 117 ? 2.875 -2.291 -2.717 1 98.62 117 PHE A N 1
ATOM 901 C CA . PHE A 1 117 ? 3.627 -1.137 -2.238 1 98.62 117 PHE A CA 1
ATOM 902 C C . PHE A 1 117 ? 4.379 -1.476 -0.958 1 98.62 117 PHE A C 1
ATOM 904 O O . PHE A 1 117 ? 5.473 -0.957 -0.717 1 98.62 117 PHE A O 1
ATOM 911 N N . GLU A 1 118 ? 3.816 -2.381 -0.192 1 97.81 118 GLU A N 1
ATOM 912 C CA . GLU A 1 118 ? 4.559 -2.848 0.976 1 97.81 118 GLU A CA 1
ATOM 913 C C . GLU A 1 118 ? 5.879 -3.494 0.567 1 97.81 118 GLU A C 1
ATOM 915 O O . GLU A 1 118 ? 6.938 -3.129 1.079 1 97.81 118 GLU A O 1
ATOM 920 N N . VAL A 1 119 ? 5.855 -4.41 -0.366 1 98.12 119 VAL A N 1
ATOM 921 C CA . VAL A 1 119 ? 7.059 -5.156 -0.711 1 98.12 119 VAL A CA 1
ATOM 922 C C . VAL A 1 119 ? 8.062 -4.234 -1.407 1 98.12 119 VAL A C 1
ATOM 924 O O . VAL A 1 119 ? 9.266 -4.301 -1.143 1 98.12 119 VAL A O 1
ATOM 927 N N . VAL A 1 120 ? 7.594 -3.334 -2.26 1 98 120 VAL A N 1
ATOM 928 C CA . VAL A 1 120 ? 8.5 -2.445 -2.979 1 98 120 VAL A CA 1
ATOM 929 C C . VAL A 1 120 ? 9.164 -1.48 -1.998 1 98 120 VAL A C 1
ATOM 931 O O . VAL A 1 120 ? 10.352 -1.184 -2.119 1 98 120 VAL A O 1
ATOM 934 N N . THR A 1 121 ? 8.344 -0.983 -1.04 1 96.25 121 THR A N 1
ATOM 935 C CA . THR A 1 121 ? 8.898 -0.081 -0.035 1 96.25 121 THR A CA 1
ATOM 936 C C . THR A 1 121 ? 9.945 -0.793 0.814 1 96.25 121 THR A C 1
ATOM 938 O O . THR A 1 121 ? 11.031 -0.26 1.042 1 96.25 121 THR A O 1
ATOM 941 N N . LEU A 1 122 ? 9.656 -1.975 1.254 1 96.12 122 LEU A N 1
ATOM 942 C CA . LEU A 1 122 ? 10.602 -2.734 2.064 1 96.12 122 LEU A CA 1
ATOM 943 C C . LEU A 1 122 ? 11.859 -3.064 1.268 1 96.12 122 LEU A C 1
ATOM 945 O O . LEU A 1 122 ? 12.969 -3.023 1.805 1 96.12 122 LEU A O 1
ATOM 949 N N . LYS A 1 123 ? 11.703 -3.395 0.038 1 96.44 123 LYS A N 1
ATOM 950 C CA . LYS A 1 123 ? 12.836 -3.664 -0.835 1 96.44 123 LYS A CA 1
ATOM 951 C C . LYS A 1 123 ? 13.727 -2.43 -0.979 1 96.44 123 LYS A C 1
ATOM 953 O O . LYS A 1 123 ? 14.953 -2.527 -0.903 1 96.44 123 LYS A O 1
ATOM 958 N N . ASN A 1 124 ? 13.039 -1.336 -1.207 1 94.12 124 ASN A N 1
ATOM 959 C CA . ASN A 1 124 ? 13.781 -0.087 -1.37 1 94.12 124 ASN A CA 1
ATOM 960 C C . ASN A 1 124 ? 14.617 0.235 -0.136 1 94.12 124 ASN A C 1
ATOM 962 O O . ASN A 1 124 ? 15.695 0.82 -0.249 1 94.12 124 ASN A O 1
ATOM 966 N N . LEU A 1 125 ? 14.117 -0.157 1.007 1 92.75 125 LEU A N 1
ATOM 967 C CA . LEU A 1 125 ? 14.781 0.124 2.273 1 92.75 125 LEU A CA 1
ATOM 968 C C . LEU A 1 125 ? 15.672 -1.043 2.693 1 92.75 125 LEU A C 1
ATOM 970 O O . LEU A 1 125 ? 16.375 -0.964 3.705 1 92.75 125 LEU A O 1
ATOM 974 N N . CYS A 1 126 ? 15.641 -2.133 2.014 1 92.25 126 CYS A N 1
ATOM 975 C CA . CYS A 1 126 ? 16.391 -3.357 2.271 1 92.25 126 CYS A CA 1
ATOM 976 C C . CYS A 1 126 ? 16.156 -3.85 3.695 1 92.25 126 CYS A C 1
ATOM 978 O O . CYS A 1 126 ? 17.109 -4.094 4.438 1 92.25 126 CYS A O 1
ATOM 980 N N . ILE A 1 127 ? 14.906 -3.906 3.924 1 89.25 127 ILE A N 1
ATOM 981 C CA . ILE A 1 127 ? 14.508 -4.398 5.238 1 89.25 127 ILE A CA 1
ATOM 982 C C . ILE A 1 127 ? 13.695 -5.68 5.086 1 89.25 127 ILE A C 1
ATOM 984 O O . ILE A 1 127 ? 13.164 -5.961 4.008 1 89.25 127 ILE A O 1
ATOM 988 N N . ASN A 1 128 ? 13.742 -6.547 6.066 1 87.88 128 ASN A N 1
ATOM 989 C CA . ASN A 1 128 ? 12.945 -7.762 6.195 1 87.88 128 ASN A CA 1
ATOM 990 C C . ASN A 1 128 ? 13.383 -8.828 5.188 1 87.88 128 ASN A C 1
ATOM 992 O O . ASN A 1 128 ? 12.586 -9.688 4.801 1 87.88 128 ASN A O 1
ATOM 996 N N . GLY A 1 129 ? 14.578 -8.727 4.691 1 89.88 129 GLY A N 1
ATOM 997 C CA . GLY A 1 129 ? 15.18 -9.797 3.904 1 89.88 129 GLY A CA 1
ATOM 998 C C . GLY A 1 129 ? 14.625 -9.875 2.494 1 89.88 129 GLY A C 1
ATOM 999 O O . GLY A 1 129 ? 14.617 -10.945 1.886 1 89.88 129 GLY A O 1
ATOM 1000 N N . VAL A 1 130 ? 14.07 -8.695 2.016 1 93.5 130 VAL A N 1
ATOM 1001 C CA . VAL A 1 130 ? 13.422 -8.781 0.708 1 93.5 130 VAL A CA 1
ATOM 1002 C C . VAL A 1 130 ? 14.227 -7.98 -0.315 1 93.5 130 VAL A C 1
ATOM 1004 O O . VAL A 1 130 ? 13.828 -7.867 -1.477 1 93.5 130 VAL A O 1
ATOM 1007 N N . CYS A 1 131 ? 15.336 -7.543 0.083 1 94.44 131 CYS A N 1
ATOM 1008 C CA . CYS A 1 131 ? 16.125 -6.598 -0.702 1 94.44 131 CYS A CA 1
ATOM 1009 C C . CYS A 1 131 ? 16.453 -7.172 -2.072 1 94.44 131 CYS A C 1
ATOM 1011 O O . CYS A 1 131 ? 16.344 -6.477 -3.084 1 94.44 131 CYS A O 1
ATOM 1013 N N . GLU A 1 132 ? 16.797 -8.391 -2.078 1 95.06 132 GLU A N 1
ATOM 1014 C CA . GLU A 1 132 ? 17.297 -8.969 -3.322 1 95.06 132 GLU A CA 1
ATOM 1015 C C . GLU A 1 132 ? 16.219 -9.789 -4.02 1 95.06 132 GLU A C 1
ATOM 1017 O O . GLU A 1 132 ? 16.453 -10.352 -5.09 1 95.06 132 GLU A O 1
ATOM 1022 N N . LYS A 1 133 ? 15.07 -9.891 -3.447 1 97.31 133 LYS A N 1
ATOM 1023 C CA . LYS A 1 133 ? 14 -10.719 -4.016 1 97.31 133 LYS A CA 1
ATOM 1024 C C . LYS A 1 133 ? 13.266 -9.969 -5.125 1 97.31 133 LYS A C 1
ATOM 1026 O O . LYS A 1 133 ? 12.844 -8.828 -4.938 1 97.31 133 LYS A O 1
ATOM 1031 N N . PRO A 1 134 ? 13.055 -10.562 -6.266 1 98.06 134 PRO A N 1
ATOM 1032 C CA . PRO A 1 134 ? 12.453 -9.844 -7.391 1 98.06 134 PRO A CA 1
ATOM 1033 C C . PRO A 1 134 ? 10.938 -9.68 -7.238 1 98.06 134 PRO A C 1
ATOM 1035 O O . PRO A 1 134 ? 10.281 -10.516 -6.613 1 98.06 134 PRO A O 1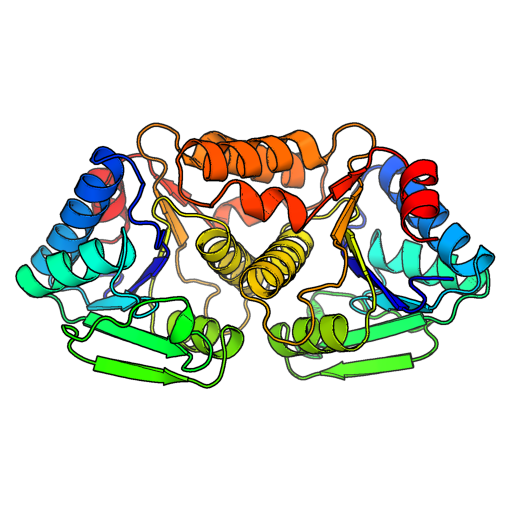
ATOM 1038 N N . VAL A 1 135 ? 10.469 -8.586 -7.789 1 98.75 135 VAL A N 1
ATOM 1039 C CA . VAL A 1 135 ? 9.047 -8.281 -7.887 1 98.75 135 VAL A CA 1
ATOM 1040 C C . VAL A 1 135 ? 8.641 -8.156 -9.352 1 98.75 135 VAL A C 1
ATOM 1042 O O . VAL A 1 135 ? 9.156 -7.289 -10.07 1 98.75 135 VAL A O 1
ATOM 1045 N N . PHE A 1 136 ? 7.727 -9.008 -9.773 1 98.88 136 PHE A N 1
ATOM 1046 C CA . PHE A 1 136 ? 7.23 -8.977 -11.141 1 98.88 136 PHE A CA 1
ATOM 1047 C C . PHE A 1 136 ? 5.77 -8.531 -11.18 1 98.88 136 PHE A C 1
ATOM 1049 O O . PHE A 1 136 ? 4.934 -9.086 -10.461 1 98.88 136 PHE A O 1
ATOM 1056 N N . ILE A 1 137 ? 5.508 -7.531 -11.969 1 98.88 137 ILE A N 1
ATOM 1057 C CA . ILE A 1 137 ? 4.152 -7.027 -12.164 1 98.88 137 ILE A CA 1
ATOM 1058 C C . ILE A 1 137 ? 3.648 -7.434 -13.547 1 98.88 137 ILE A C 1
ATOM 1060 O O . ILE A 1 137 ? 4.133 -6.926 -14.562 1 98.88 137 ILE A O 1
ATOM 1064 N N . LEU A 1 138 ? 2.73 -8.359 -13.547 1 98.75 138 LEU A N 1
ATOM 1065 C CA . LEU A 1 138 ? 2.209 -8.836 -14.82 1 98.75 138 LEU A CA 1
ATOM 1066 C C . LEU A 1 138 ? 1.22 -7.836 -15.414 1 98.75 138 LEU A C 1
ATOM 1068 O O . LEU A 1 138 ? 0.079 -7.742 -14.953 1 98.75 138 LEU A O 1
ATOM 1072 N N . ASN A 1 139 ? 1.631 -7.172 -16.406 1 98.12 139 ASN A N 1
ATOM 1073 C CA . ASN A 1 139 ? 0.844 -6.133 -17.062 1 98.12 139 ASN A CA 1
ATOM 1074 C C . ASN A 1 139 ? 0.206 -6.637 -18.359 1 98.12 139 ASN A C 1
ATOM 1076 O O . ASN A 1 139 ? 0.278 -5.973 -19.391 1 98.12 139 ASN A O 1
ATOM 1080 N N . GLN A 1 140 ? -0.315 -7.809 -18.266 1 93.62 140 GLN A N 1
ATOM 1081 C CA . GLN A 1 140 ? -0.992 -8.352 -19.438 1 93.62 140 GLN A CA 1
ATOM 1082 C C . GLN A 1 140 ? -2.135 -7.445 -19.875 1 93.62 140 GLN A C 1
ATOM 1084 O O . GLN A 1 140 ? -2.898 -6.945 -19.047 1 93.62 140 GLN A O 1
ATOM 1089 N N . ASP A 1 141 ? -2.303 -7.137 -21.203 1 94.56 141 ASP A N 1
ATOM 1090 C CA . ASP A 1 141 ? -3.316 -6.289 -21.828 1 94.56 141 ASP A CA 1
ATOM 1091 C C . ASP A 1 141 ? -3.307 -4.891 -21.219 1 94.56 141 ASP A C 1
ATOM 1093 O O . ASP A 1 141 ? -4.355 -4.254 -21.094 1 94.56 141 ASP A O 1
ATOM 1097 N N . ASN A 1 142 ? -2.268 -4.477 -20.672 1 96.94 142 ASN A N 1
ATOM 1098 C CA . ASN A 1 142 ? -2.016 -3.129 -20.172 1 96.94 142 ASN A CA 1
ATOM 1099 C C . ASN A 1 142 ? -2.885 -2.809 -18.969 1 96.94 142 ASN A C 1
ATOM 1101 O O . ASN A 1 142 ? -3.318 -1.669 -18.781 1 96.94 142 ASN A O 1
ATOM 1105 N N . PHE A 1 143 ? -3.229 -3.834 -18.188 1 98.12 143 PHE A N 1
ATOM 1106 C CA . PHE A 1 143 ? -4.051 -3.617 -17 1 98.12 143 PHE A CA 1
ATOM 1107 C C . PHE A 1 143 ? -3.396 -2.609 -16.062 1 98.12 143 PHE A C 1
ATOM 1109 O O . PHE A 1 143 ? -4.066 -1.721 -15.539 1 98.12 143 PHE A O 1
ATOM 1116 N N . TRP A 1 144 ? -2.082 -2.668 -15.836 1 98.81 144 TRP A N 1
ATOM 1117 C CA . TRP A 1 144 ? -1.366 -1.874 -14.844 1 98.81 144 TRP A CA 1
ATOM 1118 C C . TRP A 1 144 ? -0.741 -0.638 -15.477 1 98.81 144 TRP A C 1
ATOM 1120 O O . TRP A 1 144 ? 0.176 -0.037 -14.914 1 98.81 144 TRP A O 1
ATOM 1130 N N . GLU A 1 145 ? -1.212 -0.263 -16.656 1 98.56 145 GLU A N 1
ATOM 1131 C CA . GLU A 1 145 ? -0.667 0.926 -17.312 1 98.56 145 GLU A CA 1
ATOM 1132 C C . GLU A 1 145 ? -0.78 2.15 -16.406 1 98.56 145 GLU A C 1
ATOM 1134 O O . GLU A 1 145 ? 0.175 2.916 -16.266 1 98.56 145 GLU A O 1
ATOM 1139 N N . PRO A 1 146 ? -1.973 2.393 -15.758 1 98.81 146 PRO A N 1
ATOM 1140 C CA . PRO A 1 146 ? -2.039 3.553 -14.867 1 98.81 146 PRO A CA 1
ATOM 1141 C C . PRO A 1 146 ? -1.068 3.451 -13.688 1 98.81 146 PRO A C 1
ATOM 1143 O O . PRO A 1 146 ? -0.585 4.473 -13.195 1 98.81 146 PRO A O 1
ATOM 1146 N N . LEU A 1 147 ? -0.791 2.246 -13.258 1 98.88 147 LEU A N 1
ATOM 1147 C CA . LEU A 1 147 ? 0.211 2.037 -12.219 1 98.88 147 LEU A CA 1
ATOM 1148 C C . LEU A 1 147 ? 1.598 2.439 -12.711 1 98.88 147 LEU A C 1
ATOM 1150 O O . LEU A 1 147 ? 2.354 3.09 -11.984 1 98.88 147 LEU A O 1
ATOM 1154 N N . PHE A 1 148 ? 1.895 1.999 -13.914 1 98.75 148 PHE A N 1
ATOM 1155 C CA . PHE A 1 148 ? 3.152 2.398 -14.531 1 98.75 148 PHE A CA 1
ATOM 1156 C C . PHE A 1 148 ? 3.271 3.916 -14.586 1 98.75 148 PHE A C 1
ATOM 1158 O O . PHE A 1 148 ? 4.309 4.477 -14.227 1 98.75 148 PHE A O 1
ATOM 1165 N N . ASP A 1 149 ? 2.191 4.57 -15 1 98.81 149 ASP A N 1
ATOM 1166 C CA . ASP A 1 149 ? 2.172 6.027 -15.07 1 98.81 149 ASP A CA 1
ATOM 1167 C C . ASP A 1 149 ? 2.393 6.645 -13.688 1 98.81 149 ASP A C 1
ATOM 1169 O O . ASP A 1 149 ? 3.07 7.668 -13.562 1 98.81 149 ASP A O 1
ATOM 1173 N N . LEU A 1 150 ? 1.815 6.027 -12.711 1 98.88 150 LEU A N 1
ATOM 1174 C CA . LEU A 1 150 ? 1.968 6.508 -11.344 1 98.88 150 LEU A CA 1
ATOM 1175 C C . LEU A 1 150 ? 3.42 6.406 -10.891 1 98.88 150 LEU A C 1
ATOM 1177 O O . LEU A 1 150 ? 3.963 7.352 -10.312 1 98.88 150 LEU A O 1
ATOM 1181 N N . PHE A 1 151 ? 4.062 5.227 -11.141 1 98.81 151 PHE A N 1
ATOM 1182 C CA . PHE A 1 151 ? 5.473 5.047 -10.805 1 98.81 151 PHE A CA 1
ATOM 1183 C C . PHE A 1 151 ? 6.332 6.105 -11.477 1 98.81 151 PHE A C 1
ATOM 1185 O O . PHE A 1 151 ? 7.18 6.727 -10.836 1 98.81 151 PHE A O 1
ATOM 1192 N N . GLU A 1 152 ? 6.074 6.363 -12.75 1 98.69 152 GLU A N 1
ATOM 1193 C CA . GLU A 1 152 ? 6.848 7.352 -13.492 1 98.69 152 GLU A CA 1
ATOM 1194 C C . GLU A 1 152 ? 6.641 8.75 -12.93 1 98.69 152 GLU A C 1
ATOM 1196 O O . GLU A 1 152 ? 7.59 9.531 -12.828 1 98.69 152 GLU A O 1
ATOM 1201 N N . LYS A 1 153 ? 5.414 9.07 -12.594 1 98.56 153 LYS A N 1
ATOM 1202 C CA . LYS A 1 153 ? 5.105 10.375 -12.016 1 98.56 153 LYS A CA 1
ATOM 1203 C C . LYS A 1 153 ? 5.906 10.617 -10.742 1 98.56 153 LYS A C 1
ATOM 1205 O O . LYS A 1 153 ? 6.531 11.672 -10.586 1 98.56 153 LYS A O 1
ATOM 1210 N N . VAL A 1 154 ? 5.902 9.641 -9.852 1 98.44 154 VAL A N 1
ATOM 1211 C CA . VAL A 1 154 ? 6.582 9.719 -8.562 1 98.44 154 VAL A CA 1
ATOM 1212 C C . VAL A 1 154 ? 8.086 9.891 -8.781 1 98.44 154 VAL A C 1
ATOM 1214 O O . VAL A 1 154 ? 8.727 10.703 -8.109 1 98.44 154 VAL A O 1
ATOM 1217 N N . ILE A 1 155 ? 8.641 9.172 -9.719 1 98.62 155 ILE A N 1
ATOM 1218 C CA . ILE A 1 155 ? 10.07 9.211 -10.008 1 98.62 155 ILE A CA 1
ATOM 1219 C C . ILE A 1 155 ? 10.43 10.531 -10.68 1 98.62 155 ILE A C 1
ATOM 1221 O O . ILE A 1 155 ? 11.375 11.211 -10.273 1 98.62 155 ILE A O 1
ATOM 1225 N N . ASN A 1 156 ? 9.617 10.961 -11.672 1 98.5 156 ASN A N 1
ATOM 1226 C CA . ASN A 1 156 ? 9.906 12.156 -12.445 1 98.5 156 ASN A CA 1
ATOM 1227 C C . ASN A 1 156 ? 9.82 13.414 -11.586 1 98.5 156 ASN A C 1
ATOM 1229 O O . ASN A 1 156 ? 10.555 14.383 -11.812 1 98.5 156 ASN A O 1
ATOM 1233 N N . GLU A 1 157 ? 8.938 13.391 -10.594 1 98.56 157 GLU A N 1
ATOM 1234 C CA . GLU A 1 157 ? 8.781 14.539 -9.703 1 98.56 157 GLU A CA 1
ATOM 1235 C C . GLU A 1 157 ? 9.742 14.461 -8.523 1 98.56 157 GLU A C 1
ATOM 1237 O O . GLU A 1 157 ? 9.633 15.242 -7.57 1 98.56 157 GLU A O 1
ATOM 1242 N N . LYS A 1 158 ? 10.602 13.43 -8.469 1 98.56 158 LYS A N 1
ATOM 1243 C CA . LYS A 1 158 ? 11.734 13.289 -7.562 1 98.56 158 LYS A CA 1
ATOM 1244 C C . LYS A 1 158 ? 11.281 12.898 -6.164 1 98.56 158 LYS A C 1
ATOM 1246 O O . LYS A 1 158 ? 11.953 13.188 -5.176 1 98.56 158 LYS A O 1
ATOM 1251 N N . PHE A 1 159 ? 10.125 12.305 -6.113 1 98.44 159 PHE A N 1
ATOM 1252 C CA . PHE A 1 159 ? 9.695 11.75 -4.836 1 98.44 159 PHE A CA 1
ATOM 1253 C C . PHE A 1 159 ? 10.289 10.359 -4.617 1 98.44 159 PHE A C 1
ATOM 1255 O O . PHE A 1 159 ? 10.188 9.805 -3.523 1 98.44 159 PHE A O 1
ATOM 1262 N N . ALA A 1 160 ? 10.883 9.758 -5.598 1 97.81 160 ALA A N 1
ATOM 1263 C CA . ALA A 1 160 ? 11.672 8.531 -5.52 1 97.81 160 ALA A CA 1
ATOM 1264 C C . ALA A 1 160 ? 12.875 8.594 -6.453 1 97.81 160 ALA A C 1
ATOM 1266 O O . ALA A 1 160 ? 12.789 9.156 -7.547 1 97.81 160 ALA A O 1
ATOM 1267 N N . SER A 1 161 ? 13.938 8.023 -6 1 96.69 161 SER A N 1
ATOM 1268 C CA . SER A 1 161 ? 15.109 7.918 -6.859 1 96.69 161 SER A CA 1
ATOM 1269 C C . SER A 1 161 ? 14.844 7.004 -8.047 1 96.69 161 SER A C 1
ATOM 1271 O O . SER A 1 161 ? 14.148 5.992 -7.918 1 96.69 161 SER A O 1
ATOM 1273 N N . PRO A 1 162 ? 15.438 7.359 -9.211 1 97 162 PRO A N 1
ATOM 1274 C CA . PRO A 1 162 ? 15.289 6.465 -10.359 1 97 162 PRO A CA 1
ATOM 1275 C C . PRO A 1 162 ? 15.805 5.055 -10.086 1 97 162 PRO A C 1
ATOM 1277 O O . PRO A 1 162 ? 15.414 4.102 -10.766 1 97 162 PRO A O 1
ATOM 1280 N N . THR A 1 163 ? 16.594 4.859 -9.07 1 96.31 163 THR A N 1
ATOM 1281 C CA . THR A 1 163 ? 17.156 3.559 -8.719 1 96.31 163 THR A CA 1
ATOM 1282 C C . THR A 1 163 ? 16.047 2.6 -8.281 1 96.31 163 THR A C 1
ATOM 1284 O O . THR A 1 163 ? 16.234 1.382 -8.297 1 96.31 163 THR A O 1
ATOM 1287 N N . ILE A 1 164 ? 14.938 3.135 -7.938 1 96.94 164 ILE A N 1
ATOM 1288 C CA . ILE A 1 164 ? 13.828 2.312 -7.461 1 96.94 164 ILE A CA 1
ATOM 1289 C C . ILE A 1 164 ? 13.336 1.414 -8.594 1 96.94 164 ILE A C 1
ATOM 1291 O O . ILE A 1 164 ? 12.703 0.385 -8.344 1 96.94 164 ILE A O 1
ATOM 1295 N N . LYS A 1 165 ? 13.633 1.776 -9.828 1 97.38 165 LYS A N 1
ATOM 1296 C CA . LYS A 1 165 ? 13.188 1.008 -10.992 1 97.38 165 LYS A CA 1
ATOM 1297 C C . LYS A 1 165 ? 13.781 -0.398 -10.977 1 97.38 165 LYS A C 1
ATOM 1299 O O . LYS A 1 165 ? 13.266 -1.306 -11.625 1 97.38 165 LYS A O 1
ATOM 1304 N N . SER A 1 166 ? 14.82 -0.581 -10.219 1 96.94 166 SER A N 1
ATOM 1305 C CA . SER A 1 166 ? 15.438 -1.896 -10.094 1 96.94 166 SER A CA 1
ATOM 1306 C C . SER A 1 166 ? 14.672 -2.787 -9.125 1 96.94 166 SER A C 1
ATOM 1308 O O . SER A 1 166 ? 14.898 -3.996 -9.07 1 96.94 166 SER A O 1
ATOM 1310 N N . ASN A 1 167 ? 13.688 -2.223 -8.406 1 97.75 167 ASN A N 1
ATOM 1311 C CA . ASN A 1 167 ? 12.984 -2.941 -7.344 1 97.75 167 ASN A CA 1
ATOM 1312 C C . ASN A 1 167 ? 11.75 -3.666 -7.875 1 97.75 167 ASN A C 1
ATOM 1314 O O . ASN A 1 167 ? 11.102 -4.414 -7.141 1 97.75 167 ASN A O 1
ATOM 1318 N N . TYR A 1 168 ? 11.43 -3.461 -9.109 1 98.56 168 TYR A N 1
ATOM 1319 C CA . TYR A 1 168 ? 10.289 -4.109 -9.75 1 98.56 168 TYR A CA 1
ATOM 1320 C C . TYR A 1 168 ? 10.5 -4.234 -11.25 1 98.56 168 TYR A C 1
ATOM 1322 O O . TYR A 1 168 ? 11.344 -3.549 -11.828 1 98.56 168 TYR A O 1
ATOM 1330 N N . GLU A 1 169 ? 9.789 -5.145 -11.82 1 98.5 169 GLU A N 1
ATOM 1331 C CA . GLU A 1 169 ? 9.828 -5.34 -13.266 1 98.5 169 GLU A CA 1
ATOM 1332 C C . GLU A 1 169 ? 8.43 -5.598 -13.828 1 98.5 169 GLU A C 1
ATOM 1334 O O . GLU A 1 169 ? 7.727 -6.5 -13.367 1 98.5 169 GLU A O 1
ATOM 1339 N N . PHE A 1 170 ? 8.047 -4.77 -14.805 1 98.62 170 PHE A N 1
ATOM 1340 C CA . PHE A 1 170 ? 6.816 -5.035 -15.547 1 98.62 170 PHE A CA 1
ATOM 1341 C C . PHE A 1 170 ? 7.051 -6.082 -16.625 1 98.62 170 PHE A C 1
ATOM 1343 O O . PHE A 1 170 ? 8.008 -5.977 -17.406 1 98.62 170 PHE A O 1
ATOM 1350 N N . VAL A 1 171 ? 6.266 -7.055 -16.625 1 98.44 171 VAL A N 1
ATOM 1351 C CA . VAL A 1 171 ? 6.281 -8.07 -17.672 1 98.44 171 VAL A CA 1
ATOM 1352 C C . VAL A 1 171 ? 4.918 -8.133 -18.359 1 98.44 171 VAL A C 1
ATOM 1354 O O . VAL A 1 171 ? 3.887 -7.895 -17.719 1 98.44 171 VAL A O 1
ATOM 1357 N N . ASN A 1 172 ? 4.82 -8.562 -19.656 1 97.62 172 ASN A N 1
ATOM 1358 C CA . ASN A 1 172 ? 3.596 -8.32 -20.422 1 97.62 172 ASN A CA 1
ATOM 1359 C C . ASN A 1 172 ? 2.904 -9.625 -20.797 1 97.62 172 ASN A C 1
ATOM 1361 O O . ASN A 1 172 ? 1.856 -9.609 -21.453 1 97.62 172 ASN A O 1
ATOM 1365 N N . SER A 1 173 ? 3.512 -10.734 -20.406 1 97.06 173 SER A N 1
ATOM 1366 C CA . SER A 1 173 ? 2.881 -12.023 -20.672 1 97.06 173 SER A CA 1
ATOM 1367 C C . SER A 1 173 ? 3.301 -13.062 -19.641 1 97.06 173 SER A C 1
ATOM 1369 O O . SER A 1 173 ? 4.328 -12.906 -18.969 1 97.06 173 SER A O 1
ATOM 1371 N N . ILE A 1 174 ? 2.518 -14.07 -19.516 1 97 174 ILE A N 1
ATOM 1372 C CA . ILE A 1 174 ? 2.828 -15.172 -18.609 1 97 174 ILE A CA 1
ATOM 1373 C C . ILE A 1 174 ? 4.121 -15.852 -19.062 1 97 174 ILE A C 1
ATOM 1375 O O . ILE A 1 174 ? 4.949 -16.234 -18.234 1 97 174 ILE A O 1
ATOM 1379 N N . GLU A 1 175 ? 4.289 -16.016 -20.359 1 95.56 175 GLU A N 1
ATOM 1380 C CA . GLU A 1 175 ? 5.5 -16.625 -20.906 1 95.56 175 GLU A CA 1
ATOM 1381 C C . GLU A 1 175 ? 6.742 -15.852 -20.484 1 95.56 175 GLU A C 1
ATOM 1383 O O . GLU A 1 175 ? 7.727 -16.438 -20.031 1 95.56 175 GLU A O 1
ATOM 1388 N N . GLU A 1 176 ? 6.672 -14.586 -20.625 1 97.25 176 GLU A N 1
ATOM 1389 C CA . GLU A 1 176 ? 7.777 -13.742 -20.188 1 97.25 176 GLU A CA 1
ATOM 1390 C C . GLU A 1 176 ? 8.023 -13.875 -18.688 1 97.25 176 GLU A C 1
ATOM 1392 O O . GLU A 1 176 ? 9.172 -13.953 -18.25 1 97.25 176 GLU A O 1
ATOM 1397 N N . LEU A 1 177 ? 6.938 -13.859 -17.938 1 97.38 177 LEU A N 1
ATOM 1398 C CA . LEU A 1 177 ? 7.016 -13.984 -16.484 1 97.38 177 LEU A CA 1
ATOM 1399 C C . LEU A 1 177 ? 7.707 -15.281 -16.094 1 97.38 177 LEU A C 1
ATOM 1401 O O . LEU A 1 177 ? 8.617 -15.273 -15.258 1 97.38 177 LEU A O 1
ATOM 1405 N N . ILE A 1 178 ? 7.336 -16.375 -16.703 1 95.31 178 ILE A N 1
ATOM 1406 C CA . ILE A 1 178 ? 7.898 -17.688 -16.375 1 95.31 178 ILE A CA 1
ATOM 1407 C C . ILE A 1 178 ? 9.383 -17.703 -16.734 1 95.31 178 ILE A C 1
ATOM 1409 O O . ILE A 1 178 ? 10.188 -18.297 -16.016 1 95.31 178 ILE A O 1
ATOM 1413 N N . ASN A 1 179 ? 9.742 -17.094 -17.812 1 95.06 179 ASN A N 1
ATOM 1414 C CA . ASN A 1 179 ? 11.148 -17.016 -18.219 1 95.06 179 ASN A CA 1
ATOM 1415 C C . ASN A 1 179 ? 11.977 -16.234 -17.188 1 95.06 179 ASN A C 1
ATOM 1417 O O . ASN A 1 179 ? 13.133 -16.578 -16.938 1 95.06 179 ASN A O 1
ATOM 1421 N N . ARG A 1 180 ? 11.344 -15.195 -16.609 1 95.31 180 ARG A N 1
ATOM 1422 C CA . ARG A 1 180 ? 12.039 -14.367 -15.625 1 95.31 180 ARG A CA 1
ATOM 1423 C C . ARG A 1 180 ? 12.195 -15.117 -14.305 1 95.31 180 ARG A C 1
ATOM 1425 O O . ARG A 1 180 ? 13.117 -14.836 -13.531 1 95.31 180 ARG A O 1
ATOM 1432 N N . LEU A 1 181 ? 11.312 -16.031 -14.016 1 95.25 181 LEU A N 1
ATOM 1433 C CA . LEU A 1 181 ? 11.32 -16.766 -12.75 1 95.25 181 LEU A CA 1
ATOM 1434 C C . LEU A 1 181 ? 12.32 -17.906 -12.797 1 95.25 181 LEU A C 1
ATOM 1436 O O . LEU A 1 181 ? 12.562 -18.578 -11.781 1 95.25 181 LEU A O 1
ATOM 1440 N N . LYS A 1 182 ? 12.922 -18.297 -13.938 1 87.44 182 LYS A N 1
ATOM 1441 C CA . LYS A 1 182 ? 13.938 -19.344 -14.07 1 87.44 182 LYS A CA 1
ATOM 1442 C C . LYS A 1 182 ? 15.289 -18.859 -13.555 1 87.44 182 LYS A C 1
ATOM 1444 O O . LYS A 1 182 ? 15.633 -17.688 -13.711 1 87.44 182 LYS A O 1
ATOM 1449 N N . MET B 1 1 ? -14.023 21.219 16.438 1 63.69 1 MET B N 1
ATOM 1450 C CA . MET B 1 1 ? -13.477 20.734 15.164 1 63.69 1 MET B CA 1
ATOM 1451 C C . MET B 1 1 ? -13.688 19.234 15.023 1 63.69 1 MET B C 1
ATOM 1453 O O . MET B 1 1 ? -13.414 18.469 15.961 1 63.69 1 MET B O 1
ATOM 1457 N N . SER B 1 2 ? -14.25 18.844 13.828 1 79.94 2 SER B N 1
ATOM 1458 C CA . SER B 1 2 ? -14.758 17.469 13.766 1 79.94 2 SER B CA 1
ATOM 1459 C C . SER B 1 2 ? -13.625 16.469 13.805 1 79.94 2 SER B C 1
ATOM 1461 O O . SER B 1 2 ? -13.711 15.445 14.5 1 79.94 2 SER B O 1
ATOM 1463 N N . TYR B 1 3 ? -12.391 16.906 13.148 1 92.56 3 TYR B N 1
ATOM 1464 C CA . TYR B 1 3 ? -11.227 16.031 13.195 1 92.56 3 TYR B CA 1
ATOM 1465 C C . TYR B 1 3 ? -10.039 16.734 13.852 1 92.56 3 TYR B C 1
ATOM 1467 O O . TYR B 1 3 ? -9.508 17.703 13.312 1 92.56 3 TYR B O 1
ATOM 1475 N N . HIS B 1 4 ? -9.617 16.312 14.961 1 96.88 4 HIS B N 1
ATOM 1476 C CA . HIS B 1 4 ? -8.578 16.984 15.727 1 96.88 4 HIS B CA 1
ATOM 1477 C C . HIS B 1 4 ? -7.207 16.359 15.461 1 96.88 4 HIS B C 1
ATOM 1479 O O . HIS B 1 4 ? -6.227 17.078 15.25 1 96.88 4 HIS B O 1
ATOM 1485 N N . ASN B 1 5 ? -7.016 15.055 15.523 1 98.31 5 ASN B N 1
ATOM 1486 C CA . ASN B 1 5 ? -5.766 14.359 15.234 1 98.31 5 ASN B CA 1
ATOM 1487 C C . ASN B 1 5 ? -5.637 14.039 13.75 1 98.31 5 ASN B C 1
ATOM 1489 O O . ASN B 1 5 ? -6.281 13.117 13.25 1 98.31 5 ASN B O 1
ATOM 1493 N N . ILE B 1 6 ? -4.746 14.773 13.055 1 98.69 6 ILE B N 1
ATOM 1494 C CA . ILE B 1 6 ? -4.602 14.641 11.609 1 98.69 6 ILE B CA 1
ATOM 1495 C C . ILE B 1 6 ? -3.32 13.875 11.289 1 98.69 6 ILE B C 1
ATOM 1497 O O . ILE B 1 6 ? -2.219 14.328 11.617 1 98.69 6 ILE B O 1
ATOM 1501 N N . CYS B 1 7 ? -3.486 12.75 10.68 1 98.88 7 CYS B N 1
ATOM 1502 C CA . CYS B 1 7 ? -2.342 11.992 10.195 1 98.88 7 CYS B CA 1
ATOM 1503 C C . CYS B 1 7 ? -1.948 12.438 8.789 1 98.88 7 CYS B C 1
ATOM 1505 O O . CYS B 1 7 ? -2.787 12.484 7.891 1 98.88 7 CYS B O 1
ATOM 1507 N N . VAL B 1 8 ? -0.71 12.758 8.625 1 98.88 8 VAL B N 1
ATOM 1508 C CA . VAL B 1 8 ? -0.25 13.195 7.309 1 98.88 8 VAL B CA 1
ATOM 1509 C C . VAL B 1 8 ? 0.773 12.203 6.762 1 98.88 8 VAL B C 1
ATOM 1511 O O . VAL B 1 8 ? 1.75 11.875 7.438 1 98.88 8 VAL B O 1
ATOM 1514 N N . PHE B 1 9 ? 0.521 11.711 5.586 1 98.88 9 PHE B N 1
ATOM 1515 C CA . PHE B 1 9 ? 1.475 10.945 4.789 1 98.88 9 PHE B CA 1
ATOM 1516 C C . PHE B 1 9 ? 2.029 11.789 3.648 1 98.88 9 PHE B C 1
ATOM 1518 O O . PHE B 1 9 ? 1.269 12.383 2.879 1 98.88 9 PHE B O 1
ATOM 1525 N N . CYS B 1 10 ? 3.35 11.859 3.547 1 98.75 10 CYS B N 1
ATOM 1526 C CA . CYS B 1 10 ? 3.947 12.664 2.484 1 98.75 10 CYS B CA 1
ATOM 1527 C C . CYS B 1 10 ? 5.398 12.258 2.25 1 98.75 10 CYS B C 1
ATOM 1529 O O . CYS B 1 10 ? 5.922 11.375 2.932 1 98.75 10 CYS B O 1
ATOM 1531 N N . GLY B 1 11 ? 5.973 12.883 1.245 1 97.88 11 GLY B N 1
ATOM 1532 C CA . GLY B 1 11 ? 7.281 12.453 0.78 1 97.88 11 GLY B CA 1
ATOM 1533 C C . GLY B 1 11 ? 8.414 12.867 1.703 1 97.88 11 GLY B C 1
ATOM 1534 O O . GLY B 1 11 ? 8.367 13.945 2.297 1 97.88 11 GLY B O 1
ATOM 1535 N N . ALA B 1 12 ? 9.484 12.109 1.661 1 95.69 12 ALA B N 1
ATOM 1536 C CA . ALA B 1 12 ? 10.68 12.375 2.461 1 95.69 12 ALA B CA 1
ATOM 1537 C C . ALA B 1 12 ? 11.781 13 1.611 1 95.69 12 ALA B C 1
ATOM 1539 O O . ALA B 1 12 ? 12.773 13.5 2.143 1 95.69 12 ALA B O 1
ATOM 1540 N N . SER B 1 13 ? 11.594 13.039 0.349 1 96.38 13 SER B N 1
ATOM 1541 C CA . SER B 1 13 ? 12.648 13.484 -0.556 1 96.38 13 SER B CA 1
ATOM 1542 C C . SER B 1 13 ? 12.922 14.977 -0.401 1 96.38 13 SER B C 1
ATOM 1544 O O . SER B 1 13 ? 11.984 15.773 -0.277 1 96.38 13 SER B O 1
ATOM 1546 N N . GLU B 1 14 ? 14.141 15.336 -0.461 1 96.31 14 GLU B N 1
ATOM 1547 C CA . GLU B 1 14 ? 14.555 16.734 -0.383 1 96.31 14 GLU B CA 1
ATOM 1548 C C . GLU B 1 14 ? 14.758 17.328 -1.773 1 96.31 14 GLU B C 1
ATOM 1550 O O . GLU B 1 14 ? 14.969 18.531 -1.915 1 96.31 14 GLU B O 1
ATOM 1555 N N . LEU B 1 15 ? 14.656 16.531 -2.791 1 97.81 15 LEU B N 1
ATOM 1556 C CA . LEU B 1 15 ? 15.055 16.922 -4.141 1 97.81 15 LEU B CA 1
ATOM 1557 C C . LEU B 1 15 ? 13.852 17.422 -4.934 1 97.81 15 LEU B C 1
ATOM 1559 O O . LEU B 1 15 ? 13.992 17.812 -6.098 1 97.81 15 LEU B O 1
ATOM 1563 N N . VAL B 1 16 ? 12.75 17.484 -4.27 1 98.25 16 VAL B N 1
ATOM 1564 C CA . VAL B 1 16 ? 11.508 17.797 -4.969 1 98.25 16 VAL B CA 1
ATOM 1565 C C . VAL B 1 16 ? 11.414 19.281 -5.242 1 98.25 16 VAL B C 1
ATOM 1567 O O . VAL B 1 16 ? 12.133 20.078 -4.629 1 98.25 16 VAL B O 1
ATOM 1570 N N . ASP B 1 17 ? 10.57 19.688 -6.152 1 98.19 17 ASP B N 1
ATOM 1571 C CA . ASP B 1 17 ? 10.344 21.078 -6.52 1 98.19 17 ASP B CA 1
ATOM 1572 C C . ASP B 1 17 ? 9.852 21.891 -5.324 1 98.19 17 ASP B C 1
ATOM 1574 O O . ASP B 1 17 ? 9.125 21.375 -4.473 1 98.19 17 ASP B O 1
ATOM 1578 N N . ASN B 1 18 ? 10.156 23.172 -5.285 1 98.25 18 ASN B N 1
ATOM 1579 C CA . ASN B 1 18 ? 9.797 24.062 -4.195 1 98.25 18 ASN B CA 1
ATOM 1580 C C . ASN B 1 18 ? 8.281 24.172 -4.031 1 98.25 18 ASN B C 1
ATOM 1582 O O . ASN B 1 18 ? 7.785 24.375 -2.92 1 98.25 18 ASN B O 1
ATOM 1586 N N . LYS B 1 19 ? 7.582 23.969 -5.078 1 98.12 19 LYS B N 1
ATOM 1587 C CA . LYS B 1 19 ? 6.129 24.094 -4.988 1 98.12 19 LYS B CA 1
ATOM 1588 C C . LYS B 1 19 ? 5.555 23.062 -4.023 1 98.12 19 LYS B C 1
ATOM 1590 O O . LYS B 1 19 ? 4.59 23.344 -3.305 1 98.12 19 LYS B O 1
ATOM 1595 N N . TYR B 1 20 ? 6.18 21.891 -4.008 1 98.5 20 TYR B N 1
ATOM 1596 C CA . TYR B 1 20 ? 5.719 20.859 -3.076 1 98.5 20 TYR B CA 1
ATOM 1597 C C . TYR B 1 20 ? 6.105 21.219 -1.646 1 98.5 20 TYR B C 1
ATOM 1599 O O . TYR B 1 20 ? 5.344 20.953 -0.709 1 98.5 20 TYR B O 1
ATOM 1607 N N . LYS B 1 21 ? 7.262 21.781 -1.526 1 98.5 21 LYS B N 1
ATOM 1608 C CA . LYS B 1 21 ? 7.727 22.203 -0.212 1 98.5 21 LYS B CA 1
ATOM 1609 C C . LYS B 1 21 ? 6.824 23.297 0.356 1 98.5 21 LYS B C 1
ATOM 1611 O O . LYS B 1 21 ? 6.449 23.25 1.529 1 98.5 21 LYS B O 1
ATOM 1616 N N . GLU B 1 22 ? 6.543 24.203 -0.478 1 98.5 22 GLU B N 1
ATOM 1617 C CA . GLU B 1 22 ? 5.641 25.297 -0.087 1 98.5 22 GLU B CA 1
ATOM 1618 C C . GLU B 1 22 ? 4.266 24.75 0.292 1 98.5 22 GLU B C 1
ATOM 1620 O O . GLU B 1 22 ? 3.646 25.234 1.245 1 98.5 22 GLU B O 1
ATOM 1625 N N . LEU B 1 23 ? 3.814 23.781 -0.424 1 98.44 23 LEU B N 1
ATOM 1626 C CA . LEU B 1 23 ? 2.539 23.141 -0.14 1 98.44 23 LEU B CA 1
ATOM 1627 C C . LEU B 1 23 ? 2.545 22.516 1.253 1 98.44 23 LEU B C 1
ATOM 1629 O O . LEU B 1 23 ? 1.601 22.703 2.025 1 98.44 23 LEU B O 1
ATOM 1633 N N . ALA B 1 24 ? 3.555 21.781 1.548 1 98.62 24 ALA B N 1
ATOM 1634 C CA . ALA B 1 24 ? 3.678 21.141 2.854 1 98.62 24 ALA B CA 1
ATOM 1635 C C . ALA B 1 24 ? 3.73 22.172 3.973 1 98.62 24 ALA B C 1
ATOM 1637 O O . ALA B 1 24 ? 3.094 22 5.016 1 98.62 24 ALA B O 1
ATOM 1638 N N . ALA B 1 25 ? 4.492 23.234 3.75 1 98.75 25 ALA B N 1
ATOM 1639 C CA . ALA B 1 25 ? 4.594 24.312 4.738 1 98.75 25 ALA B CA 1
ATOM 1640 C C . ALA B 1 25 ? 3.232 24.953 4.992 1 98.75 25 ALA B C 1
ATOM 1642 O O . ALA B 1 25 ? 2.846 25.172 6.141 1 98.75 25 ALA B O 1
ATOM 1643 N N . LYS B 1 26 ? 2.578 25.234 3.934 1 98.69 26 LYS B N 1
ATOM 1644 C CA . LYS B 1 26 ? 1.269 25.875 4.039 1 98.69 26 LYS B CA 1
ATOM 1645 C C . LYS B 1 26 ? 0.286 24.984 4.797 1 98.69 26 LYS B C 1
ATOM 1647 O O . LYS B 1 26 ? -0.483 25.469 5.633 1 98.69 26 LYS B O 1
ATOM 1652 N N . PHE B 1 27 ? 0.241 23.703 4.473 1 98.62 27 PHE B N 1
ATOM 1653 C CA . PHE B 1 27 ? -0.671 22.812 5.172 1 98.62 27 PHE B CA 1
ATOM 1654 C C . PHE B 1 27 ? -0.302 22.703 6.645 1 98.62 27 PHE B C 1
ATOM 1656 O O . PHE B 1 27 ? -1.18 22.688 7.512 1 98.62 27 PHE B O 1
ATOM 1663 N N . GLY B 1 28 ? 1.018 22.547 6.93 1 98.5 28 GLY B N 1
ATOM 1664 C CA . GLY B 1 28 ? 1.457 22.562 8.32 1 98.5 28 GLY B CA 1
ATOM 1665 C C . GLY B 1 28 ? 0.985 23.797 9.07 1 98.5 28 GLY B C 1
ATOM 1666 O O . GLY B 1 28 ? 0.503 23.688 10.203 1 98.5 28 GLY B O 1
ATOM 1667 N N . GLU B 1 29 ? 1.123 24.938 8.445 1 98.62 29 GLU B N 1
ATOM 1668 C CA . GLU B 1 29 ? 0.662 26.203 9.039 1 98.62 29 GLU B CA 1
ATOM 1669 C C . GLU B 1 29 ? -0.828 26.141 9.359 1 98.62 29 GLU B C 1
ATOM 1671 O O . GLU B 1 29 ? -1.254 26.578 10.43 1 98.62 29 GLU B O 1
ATOM 1676 N N . GLU B 1 30 ? -1.589 25.609 8.453 1 98 30 GLU B N 1
ATOM 1677 C CA . GLU B 1 30 ? -3.033 25.516 8.641 1 98 30 GLU B CA 1
ATOM 1678 C C . GLU B 1 30 ? -3.377 24.594 9.805 1 98 30 GLU B C 1
ATOM 1680 O O . GLU B 1 30 ? -4.332 24.844 10.547 1 98 30 GLU B O 1
ATOM 1685 N N . ILE B 1 31 ? -2.645 23.5 9.945 1 97.44 31 ILE B N 1
ATOM 1686 C CA . ILE B 1 31 ? -2.852 22.609 11.078 1 97.44 31 ILE B CA 1
ATOM 1687 C C . ILE B 1 31 ? -2.662 23.375 12.383 1 97.44 31 ILE B C 1
ATOM 1689 O O . ILE B 1 31 ? -3.482 23.266 13.297 1 97.44 31 ILE B O 1
ATOM 1693 N N . GLY B 1 32 ? -1.592 24.156 12.453 1 97.06 32 GLY B N 1
ATOM 1694 C CA . GLY B 1 32 ? -1.32 24.953 13.641 1 97.06 32 GLY B CA 1
ATOM 1695 C C . GLY B 1 32 ? -2.375 26.016 13.891 1 97.06 32 GLY B C 1
ATOM 1696 O O . GLY B 1 32 ? -2.873 26.141 15.016 1 97.06 32 GLY B O 1
ATOM 1697 N N . LYS B 1 33 ? -2.746 26.688 12.867 1 96.19 33 LYS B N 1
ATOM 1698 C CA . LYS B 1 33 ? -3.703 27.781 12.969 1 96.19 33 LYS B CA 1
ATOM 1699 C C . LYS B 1 33 ? -5.062 27.281 13.453 1 96.19 33 LYS B C 1
ATOM 1701 O O . LYS B 1 33 ? -5.793 28.016 14.133 1 96.19 33 LYS B O 1
ATOM 1706 N N . THR B 1 34 ? -5.359 26.062 13.141 1 95.12 34 THR B N 1
ATOM 1707 C CA . THR B 1 34 ? -6.656 25.516 13.508 1 95.12 34 THR B CA 1
ATOM 1708 C C . THR B 1 34 ? -6.551 24.703 14.805 1 95.12 34 THR B C 1
ATOM 1710 O O . THR B 1 34 ? -7.488 24 15.188 1 95.12 34 THR B O 1
ATOM 1713 N N . LYS B 1 35 ? -5.352 24.719 15.469 1 93.94 35 LYS B N 1
ATOM 1714 C CA . LYS B 1 35 ? -5.086 24.109 16.766 1 93.94 35 LYS B CA 1
ATOM 1715 C C . LYS B 1 35 ? -5.297 22.594 16.719 1 93.94 35 LYS B C 1
ATOM 1717 O O . LYS B 1 35 ? -5.848 22 17.641 1 93.94 35 LYS B O 1
ATOM 1722 N N . ARG B 1 36 ? -4.988 22.062 15.625 1 97.12 36 ARG B N 1
ATOM 1723 C CA . ARG B 1 36 ? -5.047 20.609 15.461 1 97.12 36 ARG B CA 1
ATOM 1724 C C . ARG B 1 36 ? -3.723 19.969 15.844 1 97.12 36 ARG B C 1
ATOM 1726 O O . ARG B 1 36 ? -2.727 20.656 16.062 1 97.12 36 ARG B O 1
ATOM 1733 N N . HIS B 1 37 ? -3.842 18.641 15.969 1 98.38 37 HIS B N 1
ATOM 1734 C CA . HIS B 1 37 ? -2.697 17.812 16.312 1 98.38 37 HIS B CA 1
ATOM 1735 C C . HIS B 1 37 ? -2.189 17.031 15.102 1 98.38 37 HIS B C 1
ATOM 1737 O O . HIS B 1 37 ? -2.957 16.312 14.453 1 98.38 37 HIS B O 1
ATOM 1743 N N . LEU B 1 38 ? -0.906 17.266 14.789 1 98.62 38 LEU B N 1
ATOM 1744 C CA . LEU B 1 38 ? -0.303 16.547 13.672 1 98.62 38 LEU B CA 1
ATOM 1745 C C . LEU B 1 38 ? 0.283 15.211 14.125 1 98.62 38 LEU B C 1
ATOM 1747 O O . LEU B 1 38 ? 1.084 15.172 15.062 1 98.62 38 LEU B O 1
ATOM 1751 N N . ILE B 1 39 ? -0.103 14.148 13.516 1 98.88 39 ILE B N 1
ATOM 1752 C CA . ILE B 1 39 ? 0.488 12.82 13.633 1 98.88 39 ILE B CA 1
ATOM 1753 C C . ILE B 1 39 ? 1.162 12.43 12.32 1 98.88 39 ILE B C 1
ATOM 1755 O O . ILE B 1 39 ? 0.543 12.5 11.258 1 98.88 39 ILE B O 1
ATOM 1759 N N . TYR B 1 40 ? 2.443 12.094 12.352 1 98.5 40 TYR B N 1
ATOM 1760 C CA . TYR B 1 40 ? 3.135 11.727 11.117 1 98.5 40 TYR B CA 1
ATOM 1761 C C . TYR B 1 40 ? 4.27 10.75 11.406 1 98.5 40 TYR B C 1
ATOM 1763 O O . TYR B 1 40 ? 4.422 10.281 12.531 1 98.5 40 TYR B O 1
ATOM 1771 N N . GLY B 1 41 ? 4.996 10.445 10.406 1 97.19 41 GLY B N 1
ATOM 1772 C CA . GLY B 1 41 ? 5.941 9.344 10.508 1 97.19 41 GLY B CA 1
ATOM 1773 C C . GLY B 1 41 ? 7.215 9.719 11.242 1 97.19 41 GLY B C 1
ATOM 1774 O O . GLY B 1 41 ? 8.086 8.867 11.461 1 97.19 41 GLY B O 1
ATOM 1775 N N . GLY B 1 42 ? 7.422 10.938 11.539 1 97.19 42 GLY B N 1
ATOM 1776 C CA . GLY B 1 42 ? 8.531 11.344 12.391 1 97.19 42 GLY B CA 1
ATOM 1777 C C . GLY B 1 42 ? 9.758 11.766 11.609 1 97.19 42 GLY B C 1
ATOM 1778 O O . GLY B 1 42 ? 10.75 12.203 12.188 1 97.19 42 GLY B O 1
ATOM 1779 N N . GLY B 1 43 ? 9.742 11.641 10.336 1 95.25 43 GLY B N 1
ATOM 1780 C CA . GLY B 1 43 ? 10.891 12.008 9.523 1 95.25 43 GLY B CA 1
ATOM 1781 C C . GLY B 1 43 ? 11.148 13.5 9.492 1 95.25 43 GLY B C 1
ATOM 1782 O O . GLY B 1 43 ? 10.211 14.305 9.484 1 95.25 43 GLY B O 1
ATOM 1783 N N . GLY B 1 44 ? 12.43 13.82 9.383 1 95.56 44 GLY B N 1
ATOM 1784 C CA . GLY B 1 44 ? 12.805 15.227 9.414 1 95.56 44 GLY B CA 1
ATOM 1785 C C . GLY B 1 44 ? 13.188 15.766 8.047 1 95.56 44 GLY B C 1
ATOM 1786 O O . GLY B 1 44 ? 13.539 16.938 7.922 1 95.56 44 GLY B O 1
ATOM 1787 N N . SER B 1 45 ? 13.055 14.977 7.062 1 95.25 45 SER B N 1
ATOM 1788 C CA . SER B 1 45 ? 13.469 15.383 5.727 1 95.25 45 SER B CA 1
ATOM 1789 C C . SER B 1 45 ? 12.266 15.602 4.816 1 95.25 45 SER B C 1
ATOM 1791 O O . SER B 1 45 ? 11.156 15.172 5.129 1 95.25 45 SER B O 1
ATOM 1793 N N . GLY B 1 46 ? 12.484 16.391 3.744 1 97.12 46 GLY B N 1
ATOM 1794 C CA . GLY B 1 46 ? 11.477 16.562 2.711 1 97.12 46 GLY B CA 1
ATOM 1795 C C . GLY B 1 46 ? 10.203 17.219 3.223 1 97.12 46 GLY B C 1
ATOM 1796 O O . GLY B 1 46 ? 10.25 18.109 4.074 1 97.12 46 GLY B O 1
ATOM 1797 N N . LEU B 1 47 ? 9.102 16.766 2.629 1 98.38 47 LEU B N 1
ATOM 1798 C CA . LEU B 1 47 ? 7.812 17.328 3.023 1 98.38 47 LEU B CA 1
ATOM 1799 C C . LEU B 1 47 ? 7.48 16.969 4.465 1 98.38 47 LEU B C 1
ATOM 1801 O O . LEU B 1 47 ? 6.836 17.734 5.176 1 98.38 47 LEU B O 1
ATOM 1805 N N . MET B 1 48 ? 7.965 15.805 4.867 1 98 48 MET B N 1
ATOM 1806 C CA . MET B 1 48 ? 7.719 15.367 6.238 1 98 48 MET B CA 1
ATOM 1807 C C . MET B 1 48 ? 8.297 16.359 7.238 1 98 48 MET B C 1
ATOM 1809 O O . MET B 1 48 ? 7.613 16.781 8.172 1 98 48 MET B O 1
ATOM 1813 N N . GLY B 1 49 ? 9.562 16.672 6.992 1 97.75 49 GLY B N 1
ATOM 1814 C CA . GLY B 1 49 ? 10.188 17.656 7.867 1 97.75 49 GLY B CA 1
ATOM 1815 C C . GLY B 1 49 ? 9.523 19.016 7.797 1 97.75 49 GLY B C 1
ATOM 1816 O O . GLY B 1 49 ? 9.32 19.672 8.828 1 97.75 49 GLY B O 1
ATOM 1817 N N . ILE B 1 50 ? 9.148 19.438 6.711 1 98.31 50 ILE B N 1
ATOM 1818 C CA . ILE B 1 50 ? 8.625 20.766 6.477 1 98.31 50 ILE B CA 1
ATOM 1819 C C . ILE B 1 50 ? 7.238 20.906 7.105 1 98.31 50 ILE B C 1
ATOM 1821 O O . ILE B 1 50 ? 6.949 21.891 7.789 1 98.31 50 ILE B O 1
ATOM 1825 N N . VAL B 1 51 ? 6.355 19.906 6.887 1 98.56 51 VAL B N 1
ATOM 1826 C CA . VAL B 1 51 ? 4.996 19.984 7.41 1 98.56 5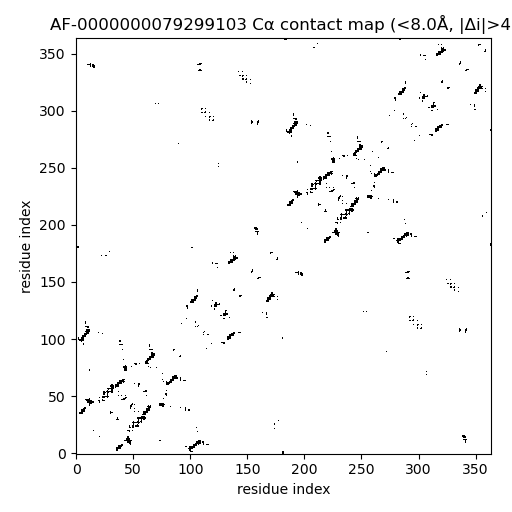1 VAL B CA 1
ATOM 1827 C C . VAL B 1 51 ? 5.027 19.953 8.938 1 98.56 51 VAL B C 1
ATOM 1829 O O . VAL B 1 51 ? 4.273 20.688 9.586 1 98.56 51 VAL B O 1
ATOM 1832 N N . SER B 1 52 ? 5.891 19.109 9.516 1 98.31 52 SER B N 1
ATOM 1833 C CA . SER B 1 52 ? 5.973 19.031 10.969 1 98.31 52 SER B CA 1
ATOM 1834 C C . SER B 1 52 ? 6.52 20.312 11.57 1 98.31 52 SER B C 1
ATOM 1836 O O . SER B 1 52 ? 5.996 20.812 12.57 1 98.31 52 SER B O 1
ATOM 1838 N N . LYS B 1 53 ? 7.555 20.859 10.984 1 97.94 53 LYS B N 1
ATOM 1839 C CA . LYS B 1 53 ? 8.141 22.109 11.461 1 97.94 53 LYS B CA 1
ATOM 1840 C C . LYS B 1 53 ? 7.137 23.25 11.383 1 97.94 53 LYS B C 1
ATOM 1842 O O . LYS B 1 53 ? 6.965 24 12.344 1 97.94 53 LYS B O 1
ATOM 1847 N N . SER B 1 54 ? 6.562 23.391 10.211 1 98.56 54 SER B N 1
ATOM 1848 C CA . SER B 1 54 ? 5.594 24.453 9.992 1 98.56 54 SER B CA 1
ATOM 1849 C C . SER B 1 54 ? 4.418 24.344 10.961 1 98.56 54 SER B C 1
ATOM 1851 O O . SER B 1 54 ? 3.943 25.359 11.484 1 98.56 54 SER B O 1
ATOM 1853 N N . ALA B 1 55 ? 3.924 23.125 11.141 1 98.44 55 ALA B N 1
ATOM 1854 C CA . ALA B 1 55 ? 2.834 22.906 12.086 1 98.44 55 ALA B CA 1
ATOM 1855 C C . ALA B 1 55 ? 3.234 23.359 13.492 1 98.44 55 ALA B C 1
ATOM 1857 O O . ALA B 1 55 ? 2.504 24.094 14.148 1 98.44 55 ALA B O 1
ATOM 1858 N N . LYS B 1 56 ? 4.355 22.969 13.922 1 97.75 56 LYS B N 1
ATOM 1859 C CA . LYS B 1 56 ? 4.844 23.297 15.266 1 97.75 56 LYS B CA 1
ATOM 1860 C C . LYS B 1 56 ? 5.008 24.797 15.438 1 97.75 56 LYS B C 1
ATOM 1862 O O . LYS B 1 56 ? 4.543 25.375 16.438 1 97.75 56 LYS B O 1
ATOM 1867 N N . GLU B 1 57 ? 5.621 25.344 14.531 1 97.75 57 GLU B N 1
ATOM 1868 C CA . GLU B 1 57 ? 5.871 26.781 14.586 1 97.75 57 GLU B CA 1
ATOM 1869 C C . GLU B 1 57 ? 4.562 27.578 14.594 1 97.75 57 GLU B C 1
ATOM 1871 O O . GLU B 1 57 ? 4.52 28.719 15.07 1 97.75 57 GLU B O 1
ATOM 1876 N N . SER B 1 58 ? 3.562 26.953 14.07 1 98.12 58 SER B N 1
ATOM 1877 C CA . SER B 1 58 ? 2.27 27.625 13.984 1 98.12 58 SER B CA 1
ATOM 1878 C C . SER B 1 58 ? 1.374 27.266 15.164 1 98.12 58 SER B C 1
ATOM 1880 O O . SER B 1 58 ? 0.186 27.594 15.172 1 98.12 58 SER B O 1
ATOM 1882 N N . GLY B 1 59 ? 1.9 26.438 16.094 1 97.12 59 GLY B N 1
ATOM 1883 C CA . GLY B 1 59 ? 1.214 26.266 17.359 1 97.12 59 GLY B CA 1
ATOM 1884 C C . GLY B 1 59 ? 0.609 24.875 17.531 1 97.12 59 GLY B C 1
ATOM 1885 O O . GLY B 1 59 ? -0.045 24.594 18.531 1 97.12 59 GLY B O 1
ATOM 1886 N N . ALA B 1 60 ? 0.814 24.016 16.594 1 98 60 ALA B N 1
ATOM 1887 C CA . ALA B 1 60 ? 0.242 22.672 16.688 1 98 60 ALA B CA 1
ATOM 1888 C C . ALA B 1 60 ? 1.089 21.781 17.594 1 98 60 ALA B C 1
ATOM 1890 O O . ALA B 1 60 ? 2.307 21.953 17.672 1 98 60 ALA B O 1
ATOM 1891 N N . ARG B 1 61 ? 0.393 20.844 18.234 1 98.25 61 ARG B N 1
ATOM 1892 C CA . ARG B 1 61 ? 1.124 19.703 18.766 1 98.25 61 ARG B CA 1
ATOM 1893 C C . ARG B 1 61 ? 1.516 18.734 17.656 1 98.25 61 ARG B C 1
ATOM 1895 O O . ARG B 1 61 ? 0.729 18.484 16.734 1 98.25 61 ARG B O 1
ATOM 1902 N N . VAL B 1 62 ? 2.744 18.203 17.75 1 98.62 62 VAL B N 1
ATOM 1903 C CA . VAL B 1 62 ? 3.244 17.312 16.703 1 98.62 62 VAL B CA 1
ATOM 1904 C C . VAL B 1 62 ? 3.742 16 17.344 1 98.62 62 VAL B C 1
ATOM 1906 O O . VAL B 1 62 ? 4.578 16.031 18.25 1 98.62 62 VAL B O 1
ATOM 1909 N N . THR B 1 63 ? 3.197 14.883 16.891 1 98.69 63 THR B N 1
ATOM 1910 C CA . THR B 1 63 ? 3.635 13.547 17.297 1 98.69 63 THR B CA 1
ATOM 1911 C C . THR B 1 63 ? 4.211 12.789 16.094 1 98.69 63 THR B C 1
ATOM 1913 O O . THR B 1 63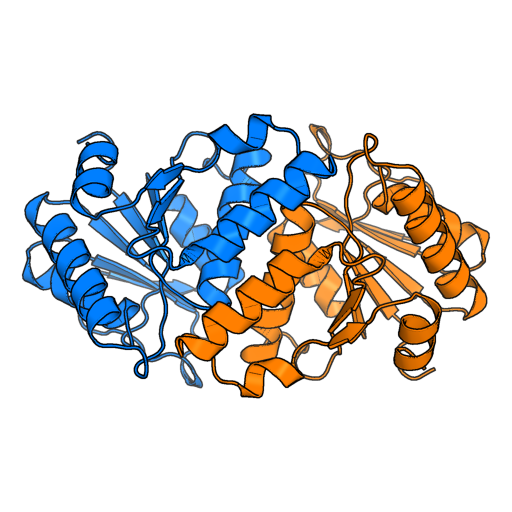 ? 3.553 12.648 15.07 1 98.69 63 THR B O 1
ATOM 1916 N N . GLY B 1 64 ? 5.438 12.398 16.266 1 98.19 64 GLY B N 1
ATOM 1917 C CA . GLY B 1 64 ? 6.074 11.531 15.281 1 98.19 64 GLY B CA 1
ATOM 1918 C C . GLY B 1 64 ? 6.172 10.086 15.742 1 98.19 64 GLY B C 1
ATOM 1919 O O . GLY B 1 64 ? 6.438 9.82 16.922 1 98.19 64 GLY B O 1
ATOM 1920 N N . ILE B 1 65 ? 5.879 9.195 14.867 1 98 65 ILE B N 1
ATOM 1921 C CA . ILE B 1 65 ? 6.043 7.766 15.125 1 98 65 ILE B CA 1
ATOM 1922 C C . ILE B 1 65 ? 7.148 7.207 14.234 1 98 65 ILE B C 1
ATOM 1924 O O . ILE B 1 65 ? 7.016 7.188 13.008 1 98 65 ILE B O 1
ATOM 1928 N N . PHE B 1 66 ? 8.164 6.707 14.859 1 96.31 66 PHE B N 1
ATOM 1929 C CA . PHE B 1 66 ? 9.383 6.438 14.109 1 96.31 66 PHE B CA 1
ATOM 1930 C C . PHE B 1 66 ? 9.898 5.031 14.406 1 96.31 66 PHE B C 1
ATOM 1932 O O . PHE B 1 66 ? 10.102 4.672 15.562 1 96.31 66 PHE B O 1
ATOM 1939 N N . PRO B 1 67 ? 10.062 4.27 13.32 1 93 67 PRO B N 1
ATOM 1940 C CA . PRO B 1 67 ? 10.711 2.975 13.523 1 93 67 PRO B CA 1
ATOM 1941 C C . PRO B 1 67 ? 12.234 3.08 13.57 1 93 67 PRO B C 1
ATOM 1943 O O . PRO B 1 67 ? 12.859 3.541 12.609 1 93 67 PRO B O 1
ATOM 1946 N N . LYS B 1 68 ? 12.844 2.504 14.492 1 87.06 68 LYS B N 1
ATOM 1947 C CA . LYS B 1 68 ? 14.289 2.617 14.695 1 87.06 68 LYS B CA 1
ATOM 1948 C C . LYS B 1 68 ? 15.055 1.947 13.555 1 87.06 68 LYS B C 1
ATOM 1950 O O . LYS B 1 68 ? 16.172 2.361 13.219 1 87.06 68 LYS B O 1
ATOM 1955 N N . ILE B 1 69 ? 14.469 1.099 12.883 1 83.38 69 ILE B N 1
ATOM 1956 C CA . ILE B 1 69 ? 15.141 0.279 11.883 1 83.38 69 ILE B CA 1
ATOM 1957 C C . ILE B 1 69 ? 15.438 1.12 10.641 1 83.38 69 ILE B C 1
ATOM 1959 O O . ILE B 1 69 ? 16.266 0.74 9.812 1 83.38 69 ILE B O 1
ATOM 1963 N N . ILE B 1 70 ? 14.773 2.301 10.57 1 83.62 70 ILE B N 1
ATOM 1964 C CA . ILE B 1 70 ? 14.984 3.09 9.367 1 83.62 70 ILE B CA 1
ATOM 1965 C C . ILE B 1 70 ? 15.836 4.32 9.695 1 83.62 70 ILE B C 1
ATOM 1967 O O . ILE B 1 70 ? 15.844 5.293 8.938 1 83.62 70 ILE B O 1
ATOM 1971 N N . GLU B 1 71 ? 16.484 4.336 10.734 1 79.88 71 GLU B N 1
ATOM 1972 C CA . GLU B 1 71 ? 17.25 5.5 11.18 1 79.88 71 GLU B CA 1
ATOM 1973 C C . GLU B 1 71 ? 18.375 5.82 10.211 1 79.88 71 GLU B C 1
ATOM 1975 O O . GLU B 1 71 ? 18.797 6.973 10.094 1 79.88 71 GLU B O 1
ATOM 1980 N N . LYS B 1 72 ? 18.906 4.75 9.523 1 77.44 72 LYS B N 1
ATOM 1981 C CA . LYS B 1 72 ? 20.016 4.957 8.594 1 77.44 72 LYS B CA 1
ATOM 1982 C C . LYS B 1 72 ? 19.531 5.602 7.301 1 77.44 72 LYS B C 1
ATOM 1984 O O . LYS B 1 72 ? 20.328 6.23 6.586 1 77.44 72 LYS B O 1
ATOM 1989 N N . VAL B 1 73 ? 18.25 5.551 7.035 1 78.5 73 VAL B N 1
ATOM 1990 C CA . VAL B 1 73 ? 17.734 5.973 5.734 1 78.5 73 VAL B CA 1
ATOM 1991 C C . VAL B 1 73 ? 16.938 7.262 5.891 1 78.5 73 VAL B C 1
ATOM 1993 O O . VAL B 1 73 ? 17.016 8.156 5.039 1 78.5 73 VAL B O 1
ATOM 1996 N N . GLU B 1 74 ? 16.156 7.316 6.91 1 83.88 74 GLU B N 1
ATOM 1997 C CA . GLU B 1 74 ? 15.305 8.477 7.172 1 83.88 74 GLU B CA 1
ATOM 1998 C C . GLU B 1 74 ? 15.812 9.266 8.375 1 83.88 74 GLU B C 1
ATOM 2000 O O . GLU B 1 74 ? 16.031 8.703 9.453 1 83.88 74 GLU B O 1
ATOM 2005 N N . LEU B 1 75 ? 15.953 10.602 8.172 1 86.25 75 LEU B N 1
ATOM 2006 C CA . LEU B 1 75 ? 16.406 11.461 9.258 1 86.25 75 LEU B CA 1
ATOM 2007 C C . LEU B 1 75 ? 15.273 11.719 10.25 1 86.25 75 LEU B C 1
ATOM 2009 O O . LEU B 1 75 ? 14.141 11.992 9.852 1 86.25 75 LEU B O 1
ATOM 2013 N N . LEU B 1 76 ? 15.617 11.547 11.43 1 88.94 76 LEU B N 1
ATOM 2014 C CA . LEU B 1 76 ? 14.664 11.789 12.508 1 88.94 76 LEU B CA 1
ATOM 2015 C C . LEU B 1 76 ? 14.484 13.281 12.75 1 88.94 76 LEU B C 1
ATOM 2017 O O . LEU B 1 76 ? 15.453 14.047 12.695 1 88.94 76 LEU B O 1
ATOM 2021 N N . SER B 1 77 ? 13.203 13.625 12.945 1 87.25 77 SER B N 1
ATOM 2022 C CA . SER B 1 77 ? 12.945 14.992 13.383 1 87.25 77 SER B CA 1
ATOM 2023 C C . SER B 1 77 ? 13 15.102 14.898 1 87.25 77 SER B C 1
ATOM 2025 O O . SER B 1 77 ? 12.164 14.523 15.602 1 87.25 77 SER B O 1
ATOM 2027 N N . TRP B 1 78 ? 13.82 15.984 15.383 1 83.75 78 TRP B N 1
ATOM 2028 C CA . TRP B 1 78 ? 13.977 16.125 16.828 1 83.75 78 TRP B CA 1
ATOM 2029 C C . TRP B 1 78 ? 13.172 17.312 17.359 1 83.75 78 TRP B C 1
ATOM 2031 O O . TRP B 1 78 ? 13.086 17.516 18.562 1 83.75 78 TRP B O 1
ATOM 2041 N N . GLU B 1 79 ? 12.539 17.984 16.453 1 86.88 79 GLU B N 1
ATOM 2042 C CA . GLU B 1 79 ? 11.797 19.172 16.859 1 86.88 79 GLU B CA 1
ATOM 2043 C C . GLU B 1 79 ? 10.289 18.906 16.844 1 86.88 79 GLU B C 1
ATOM 2045 O O . GLU B 1 79 ? 9.539 19.625 16.188 1 86.88 79 GLU B O 1
ATOM 2050 N N . VAL B 1 80 ? 9.883 17.844 17.5 1 94.88 80 VAL B N 1
ATOM 2051 C CA . VAL B 1 80 ? 8.469 17.5 17.641 1 94.88 80 VAL B CA 1
ATOM 2052 C C . VAL B 1 80 ? 8.094 17.422 19.125 1 94.88 80 VAL B C 1
ATOM 2054 O O . VAL B 1 80 ? 8.977 17.422 19.984 1 94.88 80 VAL B O 1
ATOM 2057 N N . ASP B 1 81 ? 6.887 17.422 19.453 1 97.62 81 ASP B N 1
ATOM 2058 C CA . ASP B 1 81 ? 6.43 17.422 20.844 1 97.62 81 ASP B CA 1
ATOM 2059 C C . ASP B 1 81 ? 6.527 16.016 21.438 1 97.62 81 ASP B C 1
ATOM 2061 O O . ASP B 1 81 ? 6.766 15.875 22.641 1 97.62 81 ASP B O 1
ATOM 2065 N N . GLU B 1 82 ? 6.234 15.047 20.688 1 97.38 82 GLU B N 1
ATOM 2066 C CA . GLU B 1 82 ? 6.297 13.648 21.094 1 97.38 82 GLU B CA 1
ATOM 2067 C C . GLU B 1 82 ? 6.859 12.766 19.984 1 97.38 82 GLU B C 1
ATOM 2069 O O . GLU B 1 82 ? 6.438 12.875 18.828 1 97.38 82 GLU B O 1
ATOM 2074 N N . LEU B 1 83 ? 7.82 12.047 20.344 1 95.94 83 LEU B N 1
ATOM 2075 C CA . LEU B 1 83 ? 8.391 11.055 19.438 1 95.94 83 LEU B CA 1
ATOM 2076 C C . LEU B 1 83 ? 8.195 9.641 20 1 95.94 83 LEU B C 1
ATOM 2078 O O . LEU B 1 83 ? 8.695 9.32 21.078 1 95.94 83 LEU B O 1
ATOM 2082 N N . ILE B 1 84 ? 7.477 8.852 19.281 1 97.31 84 ILE B N 1
ATOM 2083 C CA . ILE B 1 84 ? 7.199 7.477 19.688 1 97.31 84 ILE B CA 1
ATOM 2084 C C . ILE B 1 84 ? 8.023 6.516 18.844 1 97.31 84 ILE B C 1
ATOM 2086 O O . ILE B 1 84 ? 7.859 6.453 17.625 1 97.31 84 ILE B O 1
ATOM 2090 N N . PHE B 1 85 ? 8.852 5.785 19.5 1 96.31 85 PHE B N 1
ATOM 2091 C CA . PHE B 1 85 ? 9.648 4.789 18.797 1 96.31 85 PHE B CA 1
ATOM 2092 C C . PHE B 1 85 ? 8.914 3.453 18.734 1 96.31 85 PHE B C 1
ATOM 2094 O O . PHE B 1 85 ? 8.297 3.031 19.703 1 96.31 85 PHE B O 1
ATOM 2101 N N . VAL B 1 86 ? 8.953 2.855 17.516 1 96.06 86 VAL B N 1
ATOM 2102 C CA . VAL B 1 86 ? 8.32 1.554 17.328 1 96.06 86 VAL B CA 1
ATOM 2103 C C . VAL B 1 86 ? 9.297 0.598 16.656 1 96.06 86 VAL B C 1
ATOM 2105 O O . VAL B 1 86 ? 10.391 1 16.266 1 96.06 86 VAL B O 1
ATOM 2108 N N . ASP B 1 87 ? 8.883 -0.63 16.453 1 92.06 87 ASP B N 1
ATOM 2109 C CA . ASP B 1 87 ? 9.82 -1.683 16.062 1 92.06 87 ASP B CA 1
ATOM 2110 C C . ASP B 1 87 ? 10.023 -1.724 14.555 1 92.06 87 ASP B C 1
ATOM 2112 O O . ASP B 1 87 ? 11.094 -2.092 14.07 1 92.06 87 ASP B O 1
ATOM 2116 N N . ASN B 1 88 ? 8.953 -1.46 13.844 1 92.44 88 ASN B N 1
ATOM 2117 C CA . ASN B 1 88 ? 9.031 -1.613 12.398 1 92.44 88 ASN B CA 1
ATOM 2118 C C . ASN B 1 88 ? 7.988 -0.753 11.688 1 92.44 88 ASN B C 1
ATOM 2120 O O . ASN B 1 88 ? 7.223 -0.036 12.328 1 92.44 88 ASN B O 1
ATOM 2124 N N . LEU B 1 89 ? 8.039 -0.808 10.367 1 93.81 89 LEU B N 1
ATOM 2125 C CA . LEU B 1 89 ? 7.191 0.043 9.531 1 93.81 89 LEU B CA 1
ATOM 2126 C C . LEU B 1 89 ? 5.719 -0.334 9.695 1 93.81 89 LEU B C 1
ATOM 2128 O O . LEU B 1 89 ? 4.84 0.522 9.586 1 93.81 89 LEU B O 1
ATOM 2132 N N . PHE B 1 90 ? 5.445 -1.61 10 1 92.31 90 PHE B N 1
ATOM 2133 C CA . PHE B 1 90 ? 4.078 -2.086 10.18 1 92.31 90 PHE B CA 1
ATOM 2134 C C . PHE B 1 90 ? 3.455 -1.485 11.43 1 92.31 90 PHE B C 1
ATOM 2136 O O . PHE B 1 90 ? 2.348 -0.944 11.383 1 92.31 90 PHE B O 1
ATOM 2143 N N . ILE B 1 91 ? 4.164 -1.533 12.461 1 94.12 91 ILE B N 1
ATOM 2144 C CA . ILE B 1 91 ? 3.684 -0.991 13.727 1 94.12 91 ILE B CA 1
ATOM 2145 C C . ILE B 1 91 ? 3.604 0.531 13.633 1 94.12 91 ILE B C 1
ATOM 2147 O O . ILE B 1 91 ? 2.697 1.145 14.203 1 94.12 91 ILE B O 1
ATOM 2151 N N . ARG B 1 92 ? 4.531 1.136 12.906 1 96.5 92 ARG B N 1
ATOM 2152 C CA . ARG B 1 92 ? 4.461 2.576 12.68 1 96.5 92 ARG B CA 1
ATOM 2153 C C . ARG B 1 92 ? 3.119 2.967 12.07 1 96.5 92 ARG B C 1
ATOM 2155 O O . ARG B 1 92 ? 2.432 3.852 12.586 1 96.5 92 ARG B O 1
ATOM 2162 N N . LYS B 1 93 ? 2.744 2.295 11.016 1 97.12 93 LYS B N 1
ATOM 2163 C CA . LYS B 1 93 ? 1.48 2.6 10.344 1 97.12 93 LYS B CA 1
ATOM 2164 C C . LYS B 1 93 ? 0.295 2.338 11.273 1 97.12 93 LYS B C 1
ATOM 2166 O O . LYS B 1 93 ? -0.632 3.146 11.344 1 97.12 93 LYS B O 1
ATOM 2171 N N . GLU B 1 94 ? 0.37 1.226 11.945 1 95.38 94 GLU B N 1
ATOM 2172 C CA . GLU B 1 94 ? -0.713 0.873 12.859 1 95.38 94 GLU B CA 1
ATOM 2173 C C . GLU B 1 94 ? -0.912 1.95 13.922 1 95.38 94 GLU B C 1
ATOM 2175 O O . GLU B 1 94 ? -2.045 2.34 14.211 1 95.38 94 GLU B O 1
ATOM 2180 N N . ARG B 1 95 ? 0.177 2.422 14.523 1 97.19 95 ARG B N 1
ATOM 2181 C CA . ARG B 1 95 ? 0.117 3.436 15.57 1 97.19 95 ARG B CA 1
ATOM 2182 C C . ARG B 1 95 ? -0.4 4.762 15.023 1 97.19 95 ARG B C 1
ATOM 2184 O O . ARG B 1 95 ? -1.179 5.449 15.68 1 97.19 95 ARG B O 1
ATOM 2191 N N . MET B 1 96 ? 0.047 5.102 13.852 1 98.38 96 MET B N 1
ATOM 2192 C CA . MET B 1 96 ? -0.421 6.332 13.227 1 98.38 96 MET B CA 1
ATOM 2193 C C . MET B 1 96 ? -1.925 6.277 12.977 1 98.38 96 MET B C 1
ATOM 2195 O O . MET B 1 96 ? -2.637 7.25 13.25 1 98.38 96 MET B O 1
ATOM 2199 N N . LEU B 1 97 ? -2.363 5.133 12.508 1 97.75 97 LEU B N 1
ATOM 2200 C CA . LEU B 1 97 ? -3.789 4.969 12.242 1 97.75 97 LEU B CA 1
ATOM 2201 C C . LEU B 1 97 ? -4.594 5.074 13.539 1 97.75 97 LEU B C 1
ATOM 2203 O O . LEU B 1 97 ? -5.617 5.758 13.578 1 97.75 97 LEU B O 1
ATOM 2207 N N . LYS B 1 98 ? -4.121 4.449 14.586 1 96.81 98 LYS B N 1
ATOM 2208 C CA . LYS B 1 98 ? -4.824 4.402 15.859 1 96.81 98 LYS B CA 1
ATOM 2209 C C . LYS B 1 98 ? -4.91 5.789 16.5 1 96.81 98 LYS B C 1
ATOM 2211 O O . LYS B 1 98 ? -5.895 6.117 17.156 1 96.81 98 LYS B O 1
ATOM 2216 N N . LYS B 1 99 ? -3.973 6.621 16.25 1 97.75 99 LYS B N 1
ATOM 2217 C CA . LYS B 1 99 ? -3.867 7.91 16.922 1 97.75 99 LYS B CA 1
ATOM 2218 C C . LYS B 1 99 ? -4.594 9 16.141 1 97.75 99 LYS B C 1
ATOM 2220 O O . LYS B 1 99 ? -4.672 10.148 16.594 1 97.75 99 LYS B O 1
ATOM 2225 N N . SER B 1 100 ? -5.203 8.68 15.055 1 98.19 100 SER B N 1
ATOM 2226 C CA . SER B 1 100 ? -5.656 9.742 14.164 1 98.19 100 SER B CA 1
ATOM 2227 C C . SER B 1 100 ? -7.168 9.688 13.961 1 98.19 100 SER B C 1
ATOM 2229 O O . SER B 1 100 ? -7.781 8.633 14.109 1 98.19 100 SER B O 1
ATOM 2231 N N . ASP B 1 101 ? -7.715 10.828 13.633 1 97.56 101 ASP B N 1
ATOM 2232 C CA . ASP B 1 101 ? -9.133 10.969 13.312 1 97.56 101 ASP B CA 1
ATOM 2233 C C . ASP B 1 101 ? -9.352 11.031 11.805 1 97.56 101 ASP B C 1
ATOM 2235 O O . ASP B 1 101 ? -10.445 10.711 11.312 1 97.56 101 ASP B O 1
ATOM 2239 N N . ALA B 1 102 ? -8.367 11.5 11.148 1 98.5 102 ALA B N 1
ATOM 2240 C CA . ALA B 1 102 ? -8.414 11.695 9.703 1 98.5 102 ALA B CA 1
ATOM 2241 C C . ALA B 1 102 ? -7.023 11.531 9.086 1 98.5 102 ALA B C 1
ATOM 2243 O O . ALA B 1 102 ? -6.012 11.656 9.773 1 98.5 102 ALA B O 1
ATOM 2244 N N . PHE B 1 103 ? -7.02 11.258 7.828 1 98.81 103 PHE B N 1
ATOM 2245 C CA . PHE B 1 103 ? -5.773 11.031 7.102 1 98.81 103 PHE B CA 1
ATOM 2246 C C . PHE B 1 103 ? -5.676 11.961 5.891 1 98.81 103 PHE B C 1
ATOM 2248 O O . PHE B 1 103 ? -6.652 12.133 5.16 1 98.81 103 PHE B O 1
ATOM 2255 N N . VAL B 1 104 ? -4.531 12.523 5.746 1 98.94 104 VAL B N 1
ATOM 2256 C CA . VAL B 1 104 ? -4.258 13.398 4.613 1 98.94 104 VAL B CA 1
ATOM 2257 C C . VAL B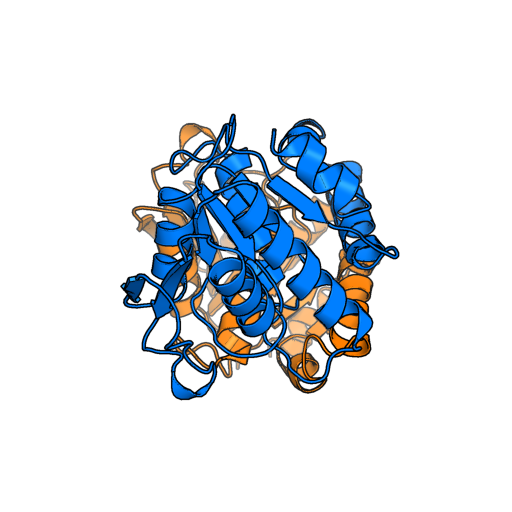 1 104 ? -3.031 12.906 3.855 1 98.94 104 VAL B C 1
ATOM 2259 O O . VAL B 1 104 ? -1.97 12.695 4.449 1 98.94 104 VAL B O 1
ATOM 2262 N N . ILE B 1 105 ? -3.213 12.758 2.588 1 98.94 105 ILE B N 1
ATOM 2263 C CA . ILE B 1 105 ? -2.133 12.352 1.697 1 98.94 105 ILE B CA 1
ATOM 2264 C C . ILE B 1 105 ? -1.643 13.555 0.893 1 98.94 105 ILE B C 1
ATOM 2266 O O . ILE B 1 105 ? -2.363 14.07 0.037 1 98.94 105 ILE B O 1
ATOM 2270 N N . LEU B 1 106 ? -0.5 14.023 1.207 1 98.94 106 LEU B N 1
ATOM 2271 C CA . LEU B 1 106 ? 0.194 15 0.379 1 98.94 106 LEU B CA 1
ATOM 2272 C C . LEU B 1 106 ? 1.051 14.312 -0.677 1 98.94 106 LEU B C 1
ATOM 2274 O O . LEU B 1 106 ? 1.188 13.086 -0.668 1 98.94 106 LEU B O 1
ATOM 2278 N N . PRO B 1 107 ? 1.624 15.094 -1.658 1 98.81 107 PRO B N 1
ATOM 2279 C CA . PRO B 1 107 ? 2.52 14.453 -2.627 1 98.81 107 PRO B CA 1
ATOM 2280 C C . PR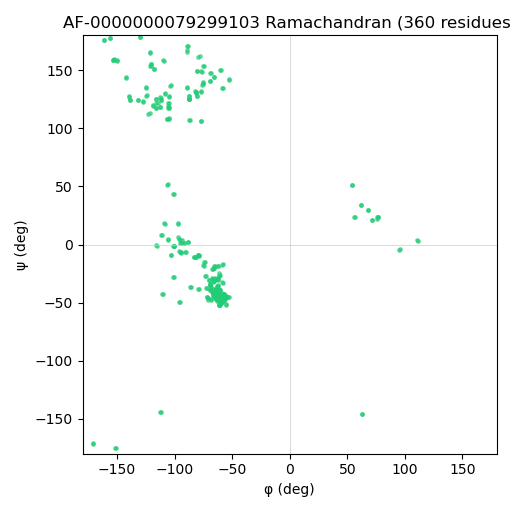O B 1 107 ? 3.637 13.656 -1.96 1 98.81 107 PRO B C 1
ATOM 2282 O O . PRO B 1 107 ? 4.156 14.062 -0.919 1 98.81 107 PRO B O 1
ATOM 2285 N N . GLY B 1 108 ? 3.961 12.555 -2.543 1 98.62 108 GLY B N 1
ATOM 2286 C CA . GLY B 1 108 ? 4.945 11.648 -1.972 1 98.62 108 GLY B CA 1
ATOM 2287 C C . GLY B 1 108 ? 5.34 10.523 -2.908 1 98.62 108 GLY B C 1
ATOM 2288 O O . GLY B 1 108 ? 5.082 10.594 -4.113 1 98.62 108 GLY B O 1
ATOM 2289 N N . GLY B 1 109 ? 6.094 9.594 -2.344 1 98.31 109 GLY B N 1
ATOM 2290 C CA . GLY B 1 109 ? 6.617 8.492 -3.131 1 98.31 109 GLY B CA 1
ATOM 2291 C C . GLY B 1 109 ? 6.008 7.152 -2.758 1 98.31 109 GLY B C 1
ATOM 2292 O O . GLY B 1 109 ? 4.816 7.066 -2.465 1 98.31 109 GLY B O 1
ATOM 2293 N N . PHE B 1 110 ? 6.832 6.125 -2.82 1 98.19 110 PHE B N 1
ATOM 2294 C CA . PHE B 1 110 ? 6.387 4.75 -2.609 1 98.19 110 PHE B CA 1
ATOM 2295 C C . PHE B 1 110 ? 5.98 4.531 -1.156 1 98.19 110 PHE B C 1
ATOM 2297 O O . PHE B 1 110 ? 5.02 3.812 -0.876 1 98.19 110 PHE B O 1
ATOM 2304 N N . GLY B 1 111 ? 6.676 5.145 -0.239 1 97.44 111 GLY B N 1
ATOM 2305 C CA . GLY B 1 111 ? 6.273 5.062 1.156 1 97.44 111 GLY B CA 1
ATOM 2306 C C . GLY B 1 111 ? 4.91 5.672 1.422 1 97.44 111 GLY B C 1
ATOM 2307 O O . GLY B 1 111 ? 4.109 5.105 2.17 1 97.44 111 GLY B O 1
ATOM 2308 N N . THR B 1 112 ? 4.656 6.805 0.825 1 98.75 112 THR B N 1
ATOM 2309 C CA . THR B 1 112 ? 3.367 7.473 0.955 1 98.75 112 THR B CA 1
ATOM 2310 C C . THR B 1 112 ? 2.25 6.602 0.387 1 98.75 112 THR B C 1
ATOM 2312 O O . THR B 1 112 ? 1.192 6.457 1.006 1 98.75 112 THR B O 1
ATOM 2315 N N . LEU B 1 113 ? 2.535 6.012 -0.733 1 98.88 113 LEU B N 1
ATOM 2316 C CA . LEU B 1 113 ? 1.554 5.141 -1.372 1 98.88 113 LEU B CA 1
ATOM 2317 C C . LEU B 1 113 ? 1.315 3.889 -0.538 1 98.88 113 LEU B C 1
ATOM 2319 O O . LEU B 1 113 ? 0.184 3.408 -0.443 1 98.88 113 LEU B O 1
ATOM 2323 N N . ASP B 1 114 ? 2.379 3.342 0.031 1 98.5 114 ASP B N 1
ATOM 2324 C CA . ASP B 1 114 ? 2.244 2.217 0.951 1 98.5 114 ASP B CA 1
ATOM 2325 C C . ASP B 1 114 ? 1.296 2.555 2.098 1 98.5 114 ASP B C 1
ATOM 2327 O O . ASP B 1 114 ? 0.403 1.771 2.424 1 98.5 114 ASP B O 1
ATOM 2331 N N . GLU B 1 115 ? 1.423 3.732 2.68 1 98.62 115 GLU B N 1
ATOM 2332 C CA . GLU B 1 115 ? 0.572 4.203 3.77 1 98.62 115 GLU B CA 1
ATOM 2333 C C . GLU B 1 115 ? -0.862 4.418 3.293 1 98.62 115 GLU B C 1
ATOM 2335 O O . GLU B 1 115 ? -1.812 4.031 3.977 1 98.62 115 GLU B O 1
ATOM 2340 N N . LEU B 1 116 ? -1.021 4.977 2.137 1 98.81 116 LEU B N 1
ATOM 2341 C CA . LEU B 1 116 ? -2.34 5.234 1.568 1 98.81 116 LEU B CA 1
ATOM 2342 C C . LEU B 1 116 ? -3.113 3.936 1.37 1 98.81 116 LEU B C 1
ATOM 2344 O O . LEU B 1 116 ? -4.25 3.809 1.829 1 98.81 116 LEU B O 1
ATOM 2348 N N . PHE B 1 117 ? -2.504 3.004 0.721 1 98.62 117 PHE B N 1
ATOM 2349 C CA . PHE B 1 117 ? -3.23 1.787 0.379 1 98.62 117 PHE B CA 1
ATOM 2350 C C . PHE B 1 117 ? -3.514 0.958 1.626 1 98.62 117 PHE B C 1
ATOM 2352 O O . PHE B 1 117 ? -4.547 0.289 1.712 1 98.62 117 PHE B O 1
ATOM 2359 N N . GLU B 1 118 ? -2.631 1.057 2.588 1 97.88 118 GLU B N 1
ATOM 2360 C CA . GLU B 1 118 ? -2.922 0.401 3.859 1 97.88 118 GLU B CA 1
ATOM 2361 C C . GLU B 1 118 ? -4.203 0.947 4.48 1 97.88 118 GLU B C 1
ATOM 2363 O O . GLU B 1 118 ? -5.105 0.181 4.832 1 97.88 118 GLU B O 1
ATOM 2368 N N . VAL B 1 119 ? -4.34 2.238 4.594 1 98.12 119 VAL B N 1
ATOM 2369 C CA . VAL B 1 119 ? -5.48 2.818 5.293 1 98.12 119 VAL B CA 1
ATOM 2370 C C . VAL B 1 119 ? -6.758 2.59 4.488 1 98.12 119 VAL B C 1
ATOM 2372 O O . VAL B 1 119 ? -7.805 2.271 5.051 1 98.12 119 VAL B O 1
ATOM 2375 N N . VAL B 1 120 ? -6.684 2.701 3.166 1 98 120 VAL B N 1
ATOM 2376 C CA . VAL B 1 120 ? -7.875 2.521 2.344 1 98 120 VAL B CA 1
ATOM 2377 C C . VAL B 1 120 ? -8.344 1.07 2.418 1 98 120 VAL B C 1
ATOM 2379 O O . VAL B 1 120 ? -9.547 0.799 2.477 1 98 120 VAL B O 1
ATOM 2382 N N . THR B 1 121 ? -7.352 0.136 2.385 1 96.31 121 THR B N 1
ATOM 2383 C CA . THR B 1 121 ? -7.695 -1.277 2.488 1 96.31 121 THR B CA 1
ATOM 2384 C C . THR B 1 121 ? -8.344 -1.579 3.838 1 96.31 121 THR B C 1
ATOM 2386 O O . THR B 1 121 ? -9.375 -2.252 3.904 1 96.31 121 THR B O 1
ATOM 2389 N N . LEU B 1 122 ? -7.781 -1.082 4.895 1 96.19 122 LEU B N 1
ATOM 2390 C CA . LEU B 1 122 ? -8.336 -1.31 6.227 1 96.19 122 LEU B CA 1
ATOM 2391 C C . LEU B 1 122 ? -9.711 -0.679 6.359 1 96.19 122 LEU B C 1
ATOM 2393 O O . LEU B 1 122 ? -10.609 -1.256 6.98 1 96.19 122 LEU B O 1
ATOM 2397 N N . LYS B 1 123 ? -9.883 0.476 5.809 1 96.5 123 LYS B N 1
ATOM 2398 C CA . LYS B 1 123 ? -11.18 1.139 5.816 1 96.5 123 LYS B CA 1
ATOM 2399 C C . LYS B 1 123 ? -12.227 0.307 5.078 1 96.5 123 LYS B C 1
ATOM 2401 O O . LYS B 1 123 ? -13.352 0.143 5.559 1 96.5 123 LYS B O 1
ATOM 2406 N N . ASN B 1 124 ? -11.797 -0.148 3.932 1 94.19 124 ASN B N 1
ATOM 2407 C CA . ASN B 1 124 ? -12.703 -0.953 3.127 1 94.19 124 ASN B CA 1
ATOM 2408 C C . ASN B 1 124 ? -13.18 -2.193 3.883 1 94.19 124 ASN B C 1
ATOM 2410 O O . ASN B 1 124 ? -14.312 -2.643 3.701 1 94.19 124 ASN B O 1
ATOM 2414 N N . LEU B 1 125 ? -12.312 -2.705 4.715 1 92.75 125 LEU B N 1
ATOM 2415 C CA . LEU B 1 125 ? -12.602 -3.918 5.473 1 92.75 125 LEU B CA 1
ATOM 2416 C C . LEU B 1 125 ? -13.156 -3.578 6.852 1 92.75 125 LEU B C 1
ATOM 2418 O O . LEU B 1 125 ? -13.523 -4.473 7.617 1 92.75 125 LEU B O 1
ATOM 2422 N N . CYS B 1 126 ? -13.188 -2.352 7.238 1 92.31 126 CYS B N 1
ATOM 2423 C CA . CYS B 1 126 ? -13.648 -1.838 8.523 1 92.31 126 CYS B CA 1
ATOM 2424 C C . CYS B 1 126 ? -12.938 -2.529 9.68 1 92.31 126 CYS B C 1
ATOM 2426 O O . CYS B 1 126 ? -13.586 -3.049 10.586 1 92.31 126 CYS B O 1
ATOM 2428 N N . ILE B 1 127 ? -11.68 -2.49 9.484 1 89.44 127 ILE B N 1
ATOM 2429 C CA . ILE B 1 127 ? -10.844 -3.084 10.531 1 89.44 127 ILE B CA 1
ATOM 2430 C C . ILE B 1 127 ? -9.945 -2.016 11.148 1 89.44 127 ILE B C 1
ATOM 2432 O O . ILE B 1 127 ? -9.734 -0.956 10.547 1 89.44 127 ILE B O 1
ATOM 2436 N N . ASN B 1 128 ? -9.586 -2.188 12.398 1 88 128 ASN B N 1
ATOM 2437 C CA . ASN B 1 128 ? -8.625 -1.374 13.141 1 88 128 ASN B CA 1
ATOM 2438 C C . ASN B 1 128 ? -9.188 0.01 13.453 1 88 128 ASN B C 1
ATOM 2440 O O . ASN B 1 128 ? -8.438 0.97 13.609 1 88 128 ASN B O 1
ATOM 2444 N N . GLY B 1 129 ? -10.492 0.142 13.43 1 89.88 129 GLY B N 1
ATOM 2445 C CA . GLY B 1 129 ? -11.141 1.347 13.922 1 89.88 129 GLY B CA 1
ATOM 2446 C C . GLY B 1 129 ? -11.031 2.518 12.961 1 89.88 129 GLY B C 1
ATOM 2447 O O . GLY B 1 129 ? -11.07 3.676 13.383 1 89.88 129 GLY B O 1
ATOM 2448 N N . VAL B 1 130 ? -10.797 2.178 11.641 1 93.69 130 VAL B N 1
ATOM 2449 C CA . VAL B 1 130 ? -10.562 3.287 10.719 1 93.69 130 VAL B CA 1
ATOM 2450 C C . VAL B 1 130 ? -11.734 3.412 9.75 1 93.69 130 VAL B C 1
ATOM 2452 O O . VAL B 1 130 ? -11.719 4.25 8.844 1 93.69 130 VAL B O 1
ATOM 2455 N N . CYS B 1 131 ? -12.727 2.678 10 1 94.44 131 CYS B N 1
ATOM 2456 C CA . CYS B 1 131 ? -13.828 2.527 9.055 1 94.44 131 CYS B CA 1
ATOM 2457 C C . CYS B 1 131 ? -14.477 3.875 8.75 1 94.44 131 CYS B C 1
ATOM 2459 O O . CYS B 1 131 ? -14.766 4.18 7.59 1 94.44 131 CYS B O 1
ATOM 2461 N N . GLU B 1 132 ? -14.641 4.633 9.742 1 95.12 132 GLU B N 1
ATOM 2462 C CA . GLU B 1 132 ? -15.398 5.867 9.562 1 95.12 132 GLU B CA 1
ATOM 2463 C C . GLU B 1 132 ? -14.469 7.07 9.43 1 95.12 132 GLU B C 1
ATOM 2465 O O . GLU B 1 132 ? -14.93 8.203 9.266 1 95.12 132 GLU B O 1
ATOM 2470 N N . LYS B 1 133 ? -13.203 6.875 9.516 1 97.38 133 LYS B N 1
ATOM 2471 C CA . LYS B 1 133 ? -12.25 7.984 9.469 1 97.38 133 LYS B CA 1
ATOM 2472 C C . LYS B 1 133 ? -11.984 8.414 8.023 1 97.38 133 LYS B C 1
ATOM 2474 O O . LYS B 1 133 ? -11.68 7.578 7.172 1 97.38 133 LYS B O 1
ATOM 2479 N N . PRO B 1 134 ? -12.055 9.672 7.719 1 98.12 134 PRO B N 1
ATOM 2480 C CA . PRO B 1 134 ? -11.906 10.117 6.328 1 98.12 134 PRO B CA 1
ATOM 2481 C C . PRO B 1 134 ? -10.461 10.102 5.855 1 98.12 134 PRO B C 1
ATOM 2483 O O . PRO B 1 134 ? -9.539 10.289 6.656 1 98.12 134 PRO B O 1
ATOM 2486 N N . VAL B 1 135 ? -10.328 9.852 4.57 1 98.75 135 VAL B N 1
ATOM 2487 C CA . VAL B 1 135 ? -9.047 9.922 3.867 1 98.75 135 VAL B CA 1
ATOM 2488 C C . VAL B 1 135 ? -9.125 10.984 2.768 1 98.75 135 VAL B C 1
ATOM 2490 O O . VAL B 1 135 ? -9.938 10.867 1.848 1 98.75 135 VAL B O 1
ATOM 2493 N N . PHE B 1 136 ? -8.258 11.977 2.883 1 98.88 136 PHE B N 1
ATOM 2494 C CA . PHE B 1 136 ? -8.203 13.039 1.882 1 98.88 136 PHE B CA 1
ATOM 2495 C C . PHE B 1 136 ? -6.898 12.977 1.101 1 98.88 136 PHE B C 1
ATOM 2497 O O . PHE B 1 136 ? -5.816 12.93 1.692 1 98.88 136 PHE B O 1
ATOM 2504 N N . ILE B 1 137 ? -7.02 12.938 -0.197 1 98.88 137 ILE B N 1
ATOM 2505 C CA . ILE B 1 137 ? -5.867 12.938 -1.093 1 98.88 137 ILE B CA 1
ATOM 2506 C C . ILE B 1 137 ? -5.746 14.297 -1.776 1 98.88 137 ILE B C 1
ATOM 2508 O O . ILE B 1 137 ? -6.57 14.648 -2.623 1 98.88 137 ILE B O 1
ATOM 2512 N N . LEU B 1 138 ? -4.746 15.031 -1.357 1 98.81 138 LEU B N 1
ATOM 2513 C CA . LEU B 1 138 ? -4.562 16.359 -1.925 1 98.81 138 LEU B CA 1
ATOM 2514 C C . LEU B 1 138 ? -3.941 16.281 -3.314 1 98.81 138 LEU B C 1
ATOM 2516 O O . LEU B 1 138 ? -2.74 16.031 -3.449 1 98.81 138 LEU B O 1
ATOM 2520 N N . ASN B 1 139 ? -4.723 16.516 -4.293 1 98.12 139 ASN B N 1
ATOM 2521 C CA . ASN B 1 139 ? -4.316 16.422 -5.691 1 98.12 139 ASN B CA 1
ATOM 2522 C C . ASN B 1 139 ? -4.023 17.797 -6.281 1 98.12 139 ASN B C 1
ATOM 2524 O O . ASN B 1 139 ? -4.492 18.125 -7.375 1 98.12 139 ASN B O 1
ATOM 2528 N N . GLN B 1 140 ? -3.338 18.578 -5.504 1 93.62 140 GLN B N 1
ATOM 2529 C CA . GLN B 1 140 ? -2.967 19.891 -6.004 1 93.62 140 GLN B CA 1
ATOM 2530 C C . GLN B 1 140 ? -2.152 19.781 -7.289 1 93.62 140 GLN B C 1
ATOM 2532 O O . GLN B 1 140 ? -1.257 18.938 -7.395 1 93.62 140 GLN B O 1
ATOM 2537 N N . ASP B 1 141 ? -2.43 20.578 -8.359 1 94.56 141 ASP B N 1
ATOM 2538 C CA . ASP B 1 141 ? -1.78 20.625 -9.664 1 94.56 141 ASP B CA 1
ATOM 2539 C C . ASP B 1 141 ? -1.802 19.266 -10.336 1 94.56 141 ASP B C 1
ATOM 2541 O O . ASP B 1 141 ? -0.861 18.891 -11.047 1 94.56 141 ASP B O 1
ATOM 2545 N N . ASN B 1 142 ? -2.674 18.453 -10 1 97 142 ASN B N 1
ATOM 2546 C CA . ASN B 1 142 ? -2.947 17.156 -10.625 1 97 142 ASN B CA 1
ATOM 2547 C C . ASN B 1 142 ? -1.809 16.172 -10.391 1 97 142 ASN B C 1
ATOM 2549 O O . ASN B 1 142 ? -1.501 15.352 -11.258 1 97 142 ASN B O 1
ATOM 2553 N N . PHE B 1 143 ? -1.111 16.312 -9.266 1 98.12 143 PHE B N 1
ATOM 2554 C CA . PHE B 1 143 ? -0.011 15.406 -8.953 1 98.12 143 PHE B CA 1
ATOM 2555 C C . PHE B 1 143 ? -0.486 13.961 -8.945 1 98.12 143 PHE B C 1
ATOM 2557 O O . PHE B 1 143 ? 0.187 13.078 -9.477 1 98.12 143 PHE B O 1
ATOM 2564 N N . TRP B 1 144 ? -1.659 13.648 -8.375 1 98.81 144 TRP B N 1
ATOM 2565 C CA . TRP B 1 144 ? -2.145 12.289 -8.156 1 98.81 144 TRP B CA 1
ATOM 2566 C C . TRP B 1 144 ? -3.092 11.867 -9.273 1 98.81 144 TRP B C 1
ATOM 2568 O O . TRP B 1 144 ? -3.877 10.93 -9.109 1 98.81 144 TRP B O 1
ATOM 2578 N N . GLU B 1 145 ? -3.039 12.562 -10.398 1 98.56 145 GLU B N 1
ATOM 2579 C CA . GLU B 1 145 ? -3.906 12.188 -11.516 1 98.56 145 GLU B CA 1
ATOM 2580 C C . GLU B 1 145 ? -3.703 10.727 -11.906 1 98.56 145 GLU B C 1
ATOM 2582 O O . GLU B 1 145 ? -4.672 9.992 -12.109 1 98.56 145 GLU B O 1
ATOM 2587 N N . PRO B 1 146 ? -2.418 10.242 -12.039 1 98.81 146 PRO B N 1
ATOM 2588 C CA . PRO B 1 146 ? -2.254 8.828 -12.383 1 98.81 146 PRO B CA 1
ATOM 2589 C C . PRO B 1 146 ? -2.811 7.895 -11.312 1 98.81 146 PRO B C 1
ATOM 2591 O O . PRO B 1 146 ? -3.262 6.789 -11.625 1 98.81 146 PRO B O 1
ATOM 2594 N N . LEU B 1 147 ? -2.787 8.32 -10.078 1 98.88 147 LEU B N 1
ATOM 2595 C CA . LEU B 1 147 ? -3.4 7.551 -9 1 98.88 147 LEU B CA 1
ATOM 2596 C C . LEU B 1 147 ? -4.91 7.461 -9.188 1 98.88 147 LEU B C 1
ATOM 2598 O O . LEU B 1 147 ? -5.504 6.395 -9.008 1 98.88 147 LEU B O 1
ATOM 2602 N N . PHE B 1 148 ? -5.48 8.609 -9.5 1 98.75 148 PHE B N 1
ATOM 2603 C CA . PHE B 1 148 ? -6.91 8.633 -9.797 1 98.75 148 PHE B CA 1
ATOM 2604 C C . PHE B 1 148 ? -7.246 7.656 -10.922 1 98.75 148 PHE B C 1
ATOM 2606 O O . PHE B 1 148 ? -8.195 6.883 -10.812 1 98.75 148 PHE B O 1
ATOM 2613 N N . ASP B 1 149 ? -6.426 7.684 -11.977 1 98.81 149 ASP B N 1
ATOM 2614 C CA . ASP B 1 149 ? -6.629 6.777 -13.102 1 98.81 149 ASP B CA 1
ATOM 2615 C C . ASP B 1 149 ? -6.516 5.32 -12.656 1 98.81 149 ASP B C 1
ATOM 2617 O O . ASP B 1 149 ? -7.258 4.461 -13.141 1 98.81 149 ASP B O 1
ATOM 2621 N N . LEU B 1 150 ? -5.602 5.07 -11.789 1 98.88 150 LEU B N 1
ATOM 2622 C CA . LEU B 1 150 ? -5.406 3.721 -11.273 1 98.88 150 LEU B CA 1
ATOM 2623 C C . LEU B 1 150 ? -6.633 3.254 -10.492 1 98.88 150 LEU B C 1
ATOM 2625 O O . LEU B 1 150 ? -7.102 2.129 -10.688 1 98.88 150 LEU B O 1
ATOM 2629 N N . PHE B 1 151 ? -7.152 4.125 -9.578 1 98.81 151 PHE B N 1
ATOM 2630 C CA . PHE B 1 151 ? -8.359 3.799 -8.828 1 98.81 151 PHE B CA 1
ATOM 2631 C C . PHE B 1 151 ? -9.516 3.486 -9.766 1 98.81 151 PHE B C 1
ATOM 2633 O O . PHE B 1 151 ? -10.219 2.486 -9.586 1 98.81 151 PHE B O 1
ATOM 2640 N N . GLU B 1 152 ? -9.688 4.305 -10.789 1 98.69 152 GLU B N 1
ATOM 2641 C CA . GLU B 1 152 ? -10.766 4.102 -11.742 1 98.69 152 GLU B CA 1
ATOM 2642 C C . GLU B 1 152 ? -10.602 2.789 -12.5 1 98.69 152 GLU B C 1
ATOM 2644 O O . GLU B 1 152 ? -11.57 2.068 -12.734 1 98.69 152 GLU B O 1
ATOM 2649 N N . LYS B 1 153 ? -9.383 2.498 -12.906 1 98.56 153 LYS B N 1
ATOM 2650 C CA . LYS B 1 153 ? -9.102 1.255 -13.609 1 98.56 153 LYS B CA 1
ATOM 2651 C C . LYS B 1 153 ? -9.516 0.042 -12.781 1 98.56 153 LYS B C 1
ATOM 2653 O O . LYS B 1 153 ? -10.203 -0.852 -13.281 1 98.56 153 LYS B O 1
ATOM 2658 N N . VAL B 1 154 ? -9.117 0.019 -11.523 1 98.5 154 VAL B N 1
ATOM 2659 C CA . VAL B 1 154 ? -9.391 -1.077 -10.602 1 98.5 154 VAL B CA 1
ATOM 2660 C C . VAL B 1 154 ? -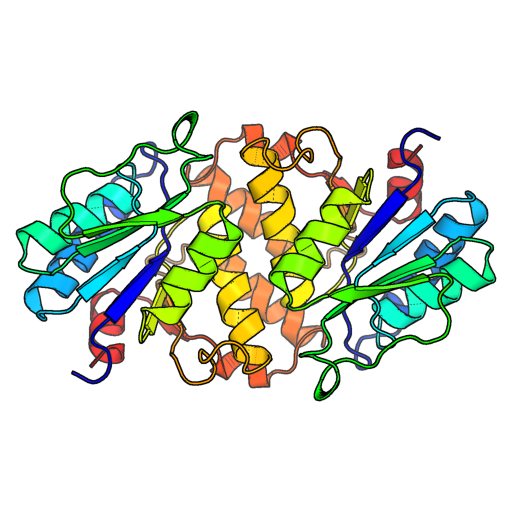10.898 -1.237 -10.422 1 98.5 154 VAL B C 1
ATOM 2662 O O . VAL B 1 154 ? -11.414 -2.357 -10.43 1 98.5 154 VAL B O 1
ATOM 2665 N N . ILE B 1 155 ? -11.602 -0.144 -10.281 1 98.62 155 ILE B N 1
ATOM 2666 C CA . ILE B 1 155 ? -13.047 -0.154 -10.055 1 98.62 155 ILE B CA 1
ATOM 2667 C C . ILE B 1 155 ? -13.758 -0.574 -11.336 1 98.62 155 ILE B C 1
ATOM 2669 O O . ILE B 1 155 ? -14.625 -1.45 -11.312 1 98.62 155 ILE B O 1
ATOM 2673 N N . ASN B 1 156 ? -13.352 -0.004 -12.484 1 98.5 156 ASN B N 1
ATOM 2674 C CA . ASN B 1 156 ? -14.016 -0.259 -13.758 1 98.5 156 ASN B CA 1
ATOM 2675 C C . ASN B 1 156 ? -13.852 -1.71 -14.203 1 98.5 156 ASN B C 1
ATOM 2677 O O . ASN B 1 156 ? -14.742 -2.279 -14.828 1 98.5 156 ASN B O 1
ATOM 2681 N N . GLU B 1 157 ? -12.719 -2.311 -13.844 1 98.56 157 GLU B N 1
ATOM 2682 C CA . GLU B 1 157 ? -12.469 -3.701 -14.211 1 98.56 157 GLU B CA 1
ATOM 2683 C C . GLU B 1 157 ? -13.016 -4.656 -13.148 1 98.56 157 GLU B C 1
ATOM 2685 O O . GLU B 1 157 ? -12.742 -5.859 -13.195 1 98.56 157 GLU B O 1
ATOM 2690 N N . LYS B 1 158 ? -13.656 -4.137 -12.102 1 98.56 158 LYS B N 1
ATOM 2691 C CA . LYS B 1 158 ? -14.445 -4.867 -11.109 1 98.56 158 LYS B CA 1
ATOM 2692 C C . LYS B 1 158 ? -13.547 -5.59 -10.109 1 98.56 158 LYS B C 1
ATOM 2694 O O . LYS B 1 158 ? -13.938 -6.605 -9.531 1 98.56 158 LYS B O 1
ATOM 2699 N N . PHE B 1 159 ? -12.352 -5.082 -9.984 1 98.44 159 PHE B N 1
ATOM 2700 C CA . PHE B 1 159 ? -11.492 -5.605 -8.93 1 98.44 159 PHE B CA 1
ATOM 2701 C C . PHE B 1 159 ? -11.805 -4.938 -7.594 1 98.44 159 PHE B C 1
ATOM 2703 O O . PHE B 1 159 ? -11.305 -5.363 -6.547 1 98.44 159 PHE B O 1
ATOM 2710 N N . ALA B 1 160 ? -12.578 -3.891 -7.559 1 97.81 160 ALA B N 1
ATOM 2711 C CA . ALA B 1 160 ? -13.133 -3.248 -6.371 1 97.81 160 ALA B CA 1
ATOM 2712 C C . ALA B 1 160 ? -14.555 -2.764 -6.629 1 97.81 160 ALA B C 1
ATOM 2714 O O . ALA B 1 160 ? -14.875 -2.314 -7.73 1 97.81 160 ALA B O 1
ATOM 2715 N N . SER B 1 161 ? -15.352 -2.873 -5.629 1 96.69 161 SER B N 1
ATOM 2716 C CA . SER B 1 161 ? -16.703 -2.324 -5.719 1 96.69 161 SER B CA 1
ATOM 2717 C C . SER B 1 161 ? -16.672 -0.804 -5.832 1 96.69 161 SER B C 1
ATOM 2719 O O . SER B 1 161 ? -15.836 -0.145 -5.207 1 96.69 161 SER B O 1
ATOM 2721 N N . PRO B 1 162 ? -17.625 -0.252 -6.617 1 97 162 PRO B N 1
ATOM 2722 C CA . PRO B 1 162 ? -17.688 1.209 -6.688 1 97 162 PRO B CA 1
ATOM 2723 C C . PRO B 1 162 ? -17.906 1.854 -5.32 1 97 162 PRO B C 1
ATOM 2725 O O . PRO B 1 162 ? -17.594 3.037 -5.137 1 97 162 PRO B O 1
ATOM 2728 N N . THR B 1 163 ? -18.344 1.127 -4.34 1 96.31 163 THR B N 1
ATOM 2729 C CA . THR B 1 163 ? -18.578 1.642 -2.996 1 96.31 163 THR B CA 1
ATOM 2730 C C . THR B 1 163 ? -17.281 2.094 -2.346 1 96.31 163 THR B C 1
ATOM 2732 O O . THR B 1 163 ? -17.297 2.879 -1.397 1 96.31 163 THR B O 1
ATOM 2735 N N . ILE B 1 164 ? -16.188 1.642 -2.867 1 97 164 ILE B N 1
ATOM 2736 C CA . ILE B 1 164 ? -14.891 1.979 -2.297 1 97 164 ILE B CA 1
ATOM 2737 C C . ILE B 1 164 ? -14.633 3.477 -2.457 1 97 164 ILE B C 1
ATOM 2739 O O . ILE B 1 164 ? -13.82 4.055 -1.729 1 97 164 ILE B O 1
ATOM 2743 N N . LYS B 1 165 ? -15.328 4.113 -3.383 1 97.38 165 LYS B N 1
ATOM 2744 C CA . LYS B 1 165 ? -15.148 5.543 -3.639 1 97.38 165 LYS B CA 1
ATOM 2745 C C . LYS B 1 165 ? -15.516 6.371 -2.408 1 97.38 165 LYS B C 1
ATOM 2747 O O . LYS B 1 165 ? -15.094 7.52 -2.281 1 97.38 165 LYS B O 1
ATOM 2752 N N . SER B 1 166 ? -16.25 5.789 -1.514 1 96.94 166 SER B N 1
ATOM 2753 C CA . SER B 1 166 ? -16.609 6.477 -0.28 1 96.94 166 SER B CA 1
ATOM 2754 C C . SER B 1 166 ? -15.469 6.449 0.731 1 96.94 166 SER B C 1
ATOM 2756 O O . SER B 1 166 ? -15.508 7.168 1.731 1 96.94 166 SER B O 1
ATOM 2758 N N . ASN B 1 167 ? -14.406 5.672 0.454 1 97.81 167 ASN B N 1
ATOM 2759 C CA . ASN B 1 167 ? -13.328 5.457 1.416 1 97.81 167 ASN B CA 1
ATOM 2760 C C . ASN B 1 167 ? -12.227 6.496 1.267 1 97.81 167 ASN B C 1
ATOM 2762 O O . ASN B 1 167 ? -11.289 6.535 2.068 1 97.81 167 ASN B O 1
ATOM 2766 N N . TYR B 1 168 ? -12.32 7.324 0.265 1 98.62 168 TYR B N 1
ATOM 2767 C CA . TYR B 1 168 ? -11.344 8.383 0.021 1 98.62 168 TYR B CA 1
ATOM 2768 C C . TYR B 1 168 ? -11.969 9.547 -0.728 1 98.62 168 TYR B C 1
ATOM 2770 O O . TYR B 1 168 ? -13.039 9.398 -1.333 1 98.62 168 TYR B O 1
ATOM 2778 N N . GLU B 1 169 ? -11.344 10.664 -0.608 1 98.56 169 GLU B N 1
ATOM 2779 C CA . GLU B 1 169 ? -11.789 11.859 -1.324 1 98.56 169 GLU B CA 1
ATOM 2780 C C . GLU B 1 169 ? -10.602 12.641 -1.885 1 98.56 169 GLU B C 1
ATOM 2782 O O . GLU B 1 169 ? -9.68 12.992 -1.146 1 98.56 169 GLU B O 1
ATOM 2787 N N . PHE B 1 170 ? -10.641 12.867 -3.199 1 98.69 170 PHE B N 1
ATOM 2788 C CA . PHE B 1 170 ? -9.664 13.758 -3.809 1 98.69 170 PHE B CA 1
ATOM 2789 C C . PHE B 1 170 ? -10.062 15.211 -3.619 1 98.69 170 PHE B C 1
ATOM 2791 O O . PHE B 1 170 ? -11.211 15.586 -3.871 1 98.69 170 PHE B O 1
ATOM 2798 N N . VAL B 1 171 ? -9.188 15.961 -3.127 1 98.44 171 VAL B N 1
ATOM 2799 C CA . VAL B 1 171 ? -9.375 17.406 -3.002 1 98.44 171 VAL B CA 1
ATOM 2800 C C . VAL B 1 171 ? -8.281 18.141 -3.775 1 98.44 171 VAL B C 1
ATOM 2802 O O . VAL B 1 171 ? -7.148 17.656 -3.875 1 98.44 171 VAL B O 1
ATOM 2805 N N . ASN B 1 172 ? -8.508 19.406 -4.27 1 97.62 172 ASN B N 1
ATOM 2806 C CA . ASN B 1 172 ? -7.613 19.969 -5.27 1 97.62 172 ASN B CA 1
ATOM 2807 C C . ASN B 1 172 ? -6.891 21.203 -4.742 1 97.62 172 ASN B C 1
ATOM 2809 O O . ASN B 1 172 ? -6.105 21.828 -5.461 1 97.62 172 ASN B O 1
ATOM 2813 N N . SER B 1 173 ? -7.199 21.562 -3.498 1 97.06 173 SER B N 1
ATOM 2814 C CA . SER B 1 173 ? -6.504 22.688 -2.887 1 97.06 173 SER B CA 1
ATOM 2815 C C . SER B 1 173 ? -6.453 22.547 -1.369 1 97.06 173 SER B C 1
ATOM 2817 O O . SER B 1 173 ? -7.246 21.812 -0.78 1 97.06 173 SER B O 1
ATOM 2819 N N . ILE B 1 174 ? -5.551 23.234 -0.793 1 97.06 174 ILE B N 1
ATOM 2820 C CA . ILE B 1 174 ? -5.426 23.25 0.661 1 97.06 174 ILE B CA 1
ATOM 2821 C C . ILE B 1 174 ? -6.688 23.844 1.28 1 97.06 174 ILE B C 1
ATOM 2823 O O . ILE B 1 174 ? -7.172 23.359 2.307 1 97.06 174 ILE B O 1
ATOM 2827 N N . GLU B 1 175 ? -7.203 24.891 0.664 1 95.62 175 GLU B N 1
ATOM 2828 C CA . GLU B 1 175 ? -8.422 25.531 1.153 1 95.62 175 GLU B CA 1
ATOM 2829 C C . GLU B 1 175 ? -9.578 24.531 1.202 1 95.62 175 GLU B C 1
ATOM 2831 O O . GLU B 1 175 ? -10.297 24.453 2.201 1 95.62 175 GLU B O 1
ATOM 2836 N N . GLU B 1 176 ? -9.727 23.828 0.152 1 97.31 176 GLU B N 1
ATOM 2837 C CA . GLU B 1 176 ? -10.758 22.797 0.112 1 97.31 176 GLU B CA 1
ATOM 2838 C C . GLU B 1 176 ? -10.523 21.734 1.188 1 97.31 176 GLU B C 1
ATOM 2840 O O . GLU B 1 176 ? -11.469 21.297 1.853 1 97.31 176 GLU B O 1
ATOM 2845 N N . LEU B 1 177 ? -9.281 21.312 1.309 1 97.38 177 LEU B N 1
ATOM 2846 C CA . LEU B 1 177 ? -8.914 20.312 2.299 1 97.38 177 LEU B CA 1
ATOM 2847 C C . LEU B 1 177 ? -9.273 20.766 3.707 1 97.38 177 LEU B C 1
ATOM 2849 O O . LEU B 1 177 ? -9.883 20.031 4.473 1 97.38 177 LEU B O 1
ATOM 2853 N N . ILE B 1 178 ? -8.945 22 4.047 1 95.38 178 ILE B N 1
ATOM 2854 C CA . ILE B 1 178 ? -9.211 22.547 5.375 1 95.38 178 ILE B CA 1
ATOM 2855 C C . ILE B 1 178 ? -10.711 22.625 5.617 1 95.38 178 ILE B C 1
ATOM 2857 O O . ILE B 1 178 ? -11.188 22.344 6.727 1 95.38 178 ILE B O 1
ATOM 2861 N N . ASN B 1 179 ? -11.461 22.969 4.617 1 95.06 179 ASN B N 1
ATOM 2862 C CA . ASN B 1 179 ? -12.914 23.016 4.734 1 95.06 179 ASN B CA 1
ATOM 2863 C C . ASN B 1 179 ? -13.492 21.641 5.016 1 95.06 179 ASN B C 1
ATOM 2865 O O . ASN B 1 179 ? -14.461 21.5 5.766 1 95.06 179 ASN B O 1
ATOM 2869 N N . ARG B 1 180 ? -12.875 20.594 4.406 1 95.38 180 ARG B N 1
ATOM 2870 C CA . ARG B 1 180 ? -13.352 19.234 4.598 1 95.38 180 ARG B CA 1
ATOM 2871 C C . ARG B 1 180 ? -13.008 18.719 5.992 1 95.38 180 ARG B C 1
ATOM 2873 O O . ARG B 1 180 ? -13.688 17.844 6.523 1 95.38 180 ARG B O 1
ATOM 2880 N N . LEU B 1 181 ? -11.953 19.234 6.586 1 95.38 181 LEU B N 1
ATOM 2881 C CA . LEU B 1 181 ? -11.484 18.781 7.891 1 95.38 181 LEU B CA 1
ATOM 2882 C C . LEU B 1 181 ? -12.289 19.422 9.016 1 95.38 181 LEU B C 1
ATOM 2884 O O . LEU B 1 181 ? -12.133 19.062 10.18 1 95.38 181 LEU B O 1
ATOM 2888 N N . LYS B 1 182 ? -13.148 20.453 8.789 1 87.94 182 LYS B N 1
ATOM 2889 C CA . LYS B 1 182 ? -14.008 21.078 9.789 1 87.94 182 LYS B CA 1
ATOM 2890 C C . LYS B 1 182 ? -15.211 20.203 10.125 1 87.94 182 LYS B C 1
ATOM 2892 O O . LYS B 1 182 ? -15.742 19.516 9.25 1 87.94 182 LYS B O 1
#

Radius of gyration: 20.06 Å; Cα contacts (8 Å, |Δi|>4): 820; chains: 2; bounding box: 39×58×43 Å

Foldseek 3Di:
DQWAEEEEFAAQDQPDDVVLLVQLLVLLLLNLQVQGAYEYAQFCGDSRVNSQVSVVVSHHAYEHEYEPVCCVPTPGDPPHPYYHYDHDPVVSLLVSQLRTQEYEYGYYDPSSVVSVVVLLVCLVVVPSVSVPREYEYACAVNRCVVVVVVVCVCCVVPVDPPVSCRRYYYDHGSVRVSVVND/DQWAEEEEFAAQDQPDDVVLLVQLLVLLLLNLQVQGAYEYAQFCGDSRVNSQVSVVVNHHAYEHEYEPVCCVPTPGDPPHPYYHYDHDPVVSLLVSQLRTQEYEYGYYDPSSVVSVVVLLVCLVVVPSVSVPREYEYACAVNRCVVVVVVVCVCCVVPVDPPVSCRRYYYDHGSVRVSVVND

Sequence (364 aa):
MSYHNICVFCGASELVDNKYKELAAKFGEEIGKTKRHLIYGGGGSGLMGIVSKSAKESGARVTGIFPKIIEKVELLSWEVDELIFVDNLFIRKERMLKKSDAFVILPGGFGTLDELFEVVTLKNLCINGVCEKPVFILNQDNFWEPLFDLFEKVINEKFASPTIKSNYEFVNSIEELINRLKMSYHNICVFCGASELVDNKYKELAAKFGEEIGKTKRHLIYGGGGSGLMGIVSKSAKESGARVTGIFPKIIEKVELLSWEVDELIFVDNLFIRKERMLKKSDAFVILPGGFGTLDELFEVVTLKNLCINGVCEKPVFILNQDNFWEPLFDLFEKVINEKFASPTIKSNYEFVNSIEELINRLK

InterPro domains:
  IPR005269 Cytokinin riboside 5'-monophosphate phosphoribohydrolase LOG [TIGR00730] (5-180)
  IPR031100 LOG family [PF03641] (48-180)

Organism: NCBI:txid34627

Solvent-accessible surface area (backbone atoms only — not comparable to full-atom values): 17823 Å² total; per-residue (Å²): 116,77,48,44,30,38,23,49,38,41,13,56,39,73,73,38,58,64,68,56,46,52,49,27,28,52,50,13,33,51,38,8,71,69,65,22,33,43,35,35,60,29,40,38,34,30,31,36,20,36,20,49,47,29,12,38,76,38,61,18,52,34,37,21,33,33,32,65,80,42,55,90,79,44,49,72,45,84,79,52,77,38,76,43,79,39,79,34,71,65,54,30,51,51,51,48,56,66,66,34,46,31,37,35,35,49,71,35,22,57,64,27,49,23,53,49,29,45,53,44,39,31,27,75,67,55,40,85,85,35,48,85,40,52,32,37,36,49,27,48,93,54,70,45,46,36,50,51,48,32,55,48,50,25,34,74,56,33,31,34,64,76,70,54,60,77,54,44,42,81,32,61,42,68,68,56,45,55,61,67,48,81,116,78,49,45,30,38,23,48,39,39,14,56,39,75,74,38,58,64,70,57,44,52,49,26,29,52,53,14,32,51,38,8,71,68,66,23,32,41,35,35,59,29,40,38,34,30,33,35,21,37,19,49,46,29,12,40,77,37,62,17,52,32,37,20,34,32,30,65,80,43,55,90,78,44,48,72,44,83,78,52,77,39,77,44,79,38,79,34,72,66,54,28,52,51,51,50,56,65,66,32,45,30,37,36,35,48,73,36,19,57,62,27,48,24,54,50,29,45,53,43,39,33,27,75,68,55,39,83,86,34,49,84,40,52,33,38,36,51,28,45,92,54,69,46,47,36,51,52,47,33,54,49,49,26,34,75,56,32,32,33,65,75,71,58,60,76,53,46,43,81,32,62,42,69,68,56,46,55,61,67,47,81

Nearest PDB structures (foldseek):
  5zbk-assembly1_A-2  TM=9.509E-01  e=2.981E-19  Pseudomonas aeruginosa PAO1
  1ydh-assembly1_B  TM=9.461E-01  e=1.342E-17  Arabidopsis thaliana
  5zbj-assembly1_A-2  TM=9.462E-01  e=3.022E-17  Pseudomonas aeruginosa PAO1
  5its-assembly2_C  TM=9.389E-01  e=3.878E-17  Corynebacterium glutamicum ATCC 13032
  5zbl-assembly1_B  TM=9.419E-01  e=3.668E-16  Corynebacterium glutamicum ATCC 13032